Protein AF-A0A0B1RDW8-F1 (afdb_monomer)

Mean predicted aligned error: 4.94 Å

Structure (mmCIF, N/CA/C/O backbone):
data_AF-A0A0B1RDW8-F1
#
_entry.id   AF-A0A0B1RDW8-F1
#
loop_
_atom_site.group_PDB
_atom_site.id
_atom_site.type_symbol
_atom_site.label_atom_id
_atom_site.label_alt_id
_atom_site.label_comp_id
_atom_site.label_asym_id
_atom_site.label_entity_id
_atom_site.label_seq_id
_atom_site.pdbx_PDB_ins_code
_atom_site.Cartn_x
_atom_site.Cartn_y
_atom_site.Cartn_z
_atom_site.occupancy
_atom_site.B_iso_or_equiv
_atom_site.auth_seq_id
_atom_site.auth_comp_id
_atom_site.auth_asym_id
_atom_site.auth_atom_id
_atom_site.pdbx_PDB_model_num
ATOM 1 N N . MET A 1 1 ? -11.271 6.932 24.182 1.00 89.81 1 MET A N 1
ATOM 2 C CA . MET A 1 1 ? -11.261 6.066 22.984 1.00 89.81 1 MET A CA 1
ATOM 3 C C . MET A 1 1 ? -9.834 5.616 22.726 1.00 89.81 1 MET A C 1
ATOM 5 O O . MET A 1 1 ? -8.949 6.448 22.883 1.00 89.81 1 MET A O 1
ATOM 9 N N . LYS A 1 2 ? -9.584 4.346 22.401 1.00 95.75 2 LYS A N 1
ATOM 10 C CA . LYS A 1 2 ? -8.229 3.803 22.209 1.00 95.75 2 LYS A CA 1
ATOM 11 C C . LYS A 1 2 ? -8.065 3.253 20.796 1.00 95.75 2 LYS A C 1
ATOM 13 O O . LYS A 1 2 ? -8.600 2.192 20.494 1.00 95.75 2 LYS A O 1
ATOM 18 N N . VAL A 1 3 ? -7.306 3.952 19.958 1.00 97.75 3 VAL A N 1
ATOM 19 C CA . VAL A 1 3 ? -6.966 3.486 18.606 1.00 97.75 3 VAL A CA 1
ATOM 20 C C . VAL A 1 3 ? -5.532 2.964 18.621 1.00 97.75 3 VAL A C 1
ATOM 22 O O . VAL A 1 3 ? -4.594 3.683 18.977 1.00 97.75 3 VAL A O 1
ATOM 25 N N . GLY A 1 4 ? -5.371 1.691 18.273 1.00 98.44 4 GLY A N 1
ATOM 26 C CA . GLY A 1 4 ? -4.068 1.074 18.068 1.00 98.44 4 GLY A CA 1
ATOM 27 C C . GLY A 1 4 ? -3.534 1.391 16.677 1.00 98.44 4 GLY A C 1
ATOM 28 O O . GLY A 1 4 ? -4.285 1.380 15.708 1.00 98.44 4 GLY A O 1
ATOM 29 N N . LEU A 1 5 ? -2.241 1.669 16.572 1.00 98.62 5 LEU A N 1
ATOM 30 C CA . LEU A 1 5 ? -1.551 1.909 15.312 1.00 98.62 5 LEU A CA 1
ATOM 31 C C . LEU A 1 5 ? -0.437 0.872 15.163 1.00 98.62 5 LEU A C 1
ATOM 33 O O . LEU A 1 5 ? 0.466 0.822 15.999 1.00 98.62 5 LEU A O 1
ATOM 37 N N . ALA A 1 6 ? -0.486 0.056 14.114 1.00 98.31 6 ALA A N 1
ATOM 38 C CA . ALA A 1 6 ? 0.532 -0.960 13.850 1.00 98.31 6 ALA A CA 1
ATOM 39 C C . ALA A 1 6 ? 1.278 -0.639 12.553 1.00 98.31 6 ALA A C 1
ATOM 41 O O . ALA A 1 6 ? 0.681 -0.596 11.476 1.00 98.31 6 ALA A O 1
ATOM 42 N N . ILE A 1 7 ? 2.577 -0.366 12.655 1.00 97.44 7 ILE A N 1
ATOM 43 C CA . ILE A 1 7 ? 3.410 0.030 11.514 1.00 97.44 7 ILE A CA 1
ATOM 44 C C . ILE A 1 7 ? 4.873 -0.296 11.796 1.00 97.44 7 ILE A C 1
ATOM 46 O O . ILE A 1 7 ? 5.295 -0.333 12.948 1.00 97.44 7 ILE A O 1
ATOM 50 N N . ALA A 1 8 ? 5.672 -0.474 10.753 1.00 94.00 8 ALA A N 1
ATOM 51 C CA . ALA A 1 8 ? 7.102 -0.690 10.899 1.00 94.00 8 ALA A CA 1
ATOM 52 C C . ALA A 1 8 ? 7.823 0.569 11.403 1.00 94.00 8 ALA A C 1
ATOM 54 O O . ALA A 1 8 ? 7.685 1.651 10.818 1.00 94.00 8 ALA A O 1
ATOM 55 N N . LEU A 1 9 ? 8.617 0.421 12.465 1.00 91.69 9 LEU A N 1
ATOM 56 C CA . LEU A 1 9 ? 9.350 1.498 13.137 1.00 91.69 9 LEU A CA 1
ATOM 57 C C . LEU A 1 9 ? 10.855 1.206 13.214 1.00 91.69 9 LEU A C 1
ATOM 59 O O . LEU A 1 9 ? 11.308 0.078 13.043 1.00 91.69 9 LEU A O 1
ATOM 63 N N . GLY A 1 10 ? 11.646 2.239 13.517 1.00 90.06 10 GLY A N 1
ATOM 64 C CA . GLY A 1 10 ? 13.088 2.099 13.724 1.00 90.06 10 GLY A CA 1
ATOM 65 C C . GLY A 1 10 ? 13.813 1.639 12.459 1.00 90.06 10 GLY A C 1
ATOM 66 O O . GLY A 1 10 ? 13.598 2.203 11.385 1.00 90.06 10 GLY A O 1
ATOM 67 N N . SER A 1 11 ? 14.656 0.612 12.587 1.00 81.81 11 SER A N 1
ATOM 68 C CA . SER A 1 11 ? 15.398 0.011 11.468 1.00 81.81 11 SER A CA 1
ATOM 69 C C . SER A 1 11 ? 14.504 -0.580 10.379 1.00 81.81 11 SER A C 1
ATOM 71 O O . SER A 1 11 ? 14.958 -0.730 9.249 1.00 81.81 11 SER A O 1
ATOM 73 N N . ASP A 1 12 ? 13.247 -0.882 10.705 1.00 78.44 12 ASP A N 1
ATOM 74 C CA . ASP A 1 12 ? 12.288 -1.501 9.786 1.00 78.44 12 ASP A CA 1
ATOM 75 C C . ASP A 1 12 ? 11.435 -0.451 9.052 1.00 78.44 12 ASP A C 1
ATOM 77 O O . ASP A 1 12 ? 10.655 -0.783 8.156 1.00 78.44 12 ASP A O 1
ATOM 81 N N . SER A 1 13 ? 11.556 0.826 9.441 1.00 82.88 13 SER A N 1
ATOM 82 C CA . SER A 1 13 ? 10.775 1.914 8.856 1.00 82.88 13 SER A CA 1
ATOM 83 C C . SER A 1 13 ? 11.233 2.259 7.438 1.00 82.88 13 SER A C 1
ATOM 85 O O . SER A 1 13 ? 12.417 2.221 7.107 1.00 82.88 13 SER A O 1
ATOM 87 N N . ASN A 1 14 ? 10.278 2.635 6.588 1.00 83.56 14 ASN A N 1
ATOM 88 C CA . ASN A 1 14 ? 10.541 3.091 5.225 1.00 83.56 14 ASN A CA 1
ATOM 89 C C . ASN A 1 14 ? 9.815 4.418 4.930 1.00 83.56 14 ASN A C 1
ATOM 91 O O . ASN A 1 14 ? 9.313 5.103 5.827 1.00 83.56 14 ASN A O 1
ATOM 95 N N . HIS A 1 15 ? 9.784 4.826 3.658 1.00 86.25 15 HIS A N 1
ATOM 96 C CA . HIS A 1 15 ? 9.026 6.006 3.235 1.00 86.25 15 HIS A CA 1
ATOM 97 C C . HIS A 1 15 ? 7.544 5.915 3.625 1.00 86.25 15 HIS A C 1
ATOM 99 O O . HIS A 1 15 ? 7.015 6.874 4.178 1.00 86.25 15 HIS A O 1
ATOM 105 N N . HIS A 1 16 ? 6.913 4.753 3.460 1.00 89.00 16 HIS A N 1
ATOM 106 C CA . HIS A 1 16 ? 5.501 4.566 3.789 1.00 89.00 16 HIS A CA 1
ATOM 107 C C . HIS A 1 16 ? 5.221 4.657 5.295 1.00 89.00 16 HIS A C 1
ATOM 109 O O . HIS A 1 16 ? 4.223 5.266 5.676 1.00 89.00 16 HIS A O 1
ATOM 115 N N . SER A 1 17 ? 6.135 4.197 6.164 1.00 92.00 17 SER A N 1
ATOM 116 C CA . SER A 1 17 ? 6.045 4.472 7.609 1.00 92.00 17 SER A CA 1
ATOM 117 C C . SER A 1 17 ? 6.012 5.978 7.894 1.00 92.00 17 SER A C 1
ATOM 119 O O . SER A 1 17 ? 5.220 6.442 8.712 1.00 92.00 17 SER A O 1
ATOM 121 N N . ARG A 1 18 ? 6.839 6.776 7.201 1.00 91.88 18 ARG A N 1
ATOM 122 C CA . ARG A 1 18 ? 6.849 8.244 7.356 1.00 91.88 18 ARG A CA 1
ATOM 123 C C . ARG A 1 18 ? 5.543 8.870 6.864 1.00 91.88 18 ARG A C 1
ATOM 125 O O . ARG A 1 18 ? 5.020 9.761 7.534 1.00 91.88 18 ARG A O 1
ATOM 132 N N . THR A 1 19 ? 4.998 8.398 5.744 1.00 92.19 19 THR A N 1
ATOM 133 C CA . THR A 1 19 ? 3.699 8.854 5.228 1.00 92.19 19 THR A CA 1
ATOM 134 C C . THR A 1 19 ? 2.561 8.535 6.196 1.00 92.19 19 THR A C 1
ATOM 136 O O . THR A 1 19 ? 1.747 9.413 6.481 1.00 92.19 19 THR A O 1
ATOM 139 N N . PHE A 1 20 ? 2.560 7.340 6.792 1.00 95.00 20 PHE A N 1
ATOM 140 C CA . PHE A 1 20 ? 1.597 6.946 7.820 1.00 95.00 20 PHE A CA 1
ATOM 141 C C . PHE A 1 20 ? 1.633 7.886 9.033 1.00 95.00 20 PHE A C 1
ATOM 143 O O . PHE A 1 20 ? 0.612 8.462 9.406 1.00 95.00 20 PHE A O 1
ATOM 150 N N . ILE A 1 21 ? 2.818 8.125 9.610 1.00 95.19 21 ILE A N 1
ATOM 151 C CA . ILE A 1 21 ? 2.981 9.043 10.753 1.00 95.19 21 ILE A CA 1
ATOM 152 C C . ILE A 1 21 ? 2.528 10.462 10.403 1.00 95.19 21 ILE A C 1
ATOM 154 O O . ILE A 1 21 ? 1.893 11.136 11.214 1.00 95.19 21 ILE A O 1
ATOM 158 N N . ARG A 1 22 ? 2.823 10.932 9.188 1.00 94.38 22 ARG A N 1
ATOM 159 C CA . ARG A 1 22 ? 2.366 12.247 8.728 1.00 94.38 22 ARG A CA 1
ATOM 160 C C . ARG A 1 22 ? 0.850 12.329 8.611 1.00 94.38 22 ARG A C 1
ATOM 162 O O . ARG A 1 22 ? 0.296 13.344 9.019 1.00 94.38 22 ARG A O 1
ATOM 169 N N . ALA A 1 23 ? 0.188 11.293 8.102 1.00 94.12 23 ALA A N 1
ATOM 170 C CA . ALA A 1 23 ? -1.271 11.233 8.049 1.00 94.12 23 ALA A CA 1
ATOM 171 C C . ALA A 1 23 ? -1.890 11.212 9.458 1.00 94.12 23 ALA A C 1
ATOM 173 O O . ALA A 1 23 ? -2.856 11.929 9.712 1.00 94.12 23 ALA A O 1
ATOM 174 N N . VAL A 1 24 ? -1.289 10.479 10.404 1.00 95.62 24 VAL A N 1
ATOM 175 C CA . VAL A 1 24 ? -1.699 10.486 11.820 1.00 95.62 24 VAL A CA 1
ATOM 176 C C . VAL A 1 24 ? -1.574 11.888 12.419 1.00 95.62 24 VAL A C 1
ATOM 178 O O . VAL A 1 24 ? -2.547 12.414 12.954 1.00 95.62 24 VAL A O 1
ATOM 181 N N . ASN A 1 25 ? -0.410 12.528 12.281 1.00 94.94 25 ASN A N 1
ATOM 182 C CA . ASN A 1 25 ? -0.183 13.881 12.797 1.00 94.94 25 ASN A CA 1
ATOM 183 C C . ASN A 1 25 ? -1.115 14.911 12.150 1.00 94.94 25 ASN A C 1
ATOM 185 O O . ASN A 1 25 ? -1.632 15.787 12.839 1.00 94.94 25 ASN A O 1
ATOM 189 N N . TYR A 1 26 ? -1.366 14.790 10.844 1.00 93.50 26 TYR A N 1
ATOM 190 C CA . TYR A 1 26 ? -2.331 15.632 10.144 1.00 93.50 26 TYR A CA 1
ATOM 191 C C . TYR A 1 26 ? -3.734 15.477 10.739 1.00 93.50 26 TYR A C 1
ATOM 193 O O . TYR A 1 26 ? -4.395 16.476 11.008 1.00 93.50 26 TYR A O 1
ATOM 201 N N . SER A 1 27 ? -4.175 14.244 10.999 1.00 93.12 27 SER A N 1
ATOM 202 C CA . SER A 1 27 ? -5.485 13.992 11.598 1.00 93.12 27 SER A CA 1
ATOM 203 C C . SER A 1 27 ? -5.615 14.570 13.009 1.00 93.12 27 SER A C 1
ATOM 205 O O . SER A 1 27 ? -6.628 15.200 13.314 1.00 93.12 27 SER A O 1
ATOM 207 N N . LEU A 1 28 ? -4.576 14.414 13.839 1.00 93.31 28 LEU A N 1
ATOM 208 C CA . LEU A 1 28 ? -4.510 14.991 15.187 1.00 93.31 28 LEU A CA 1
ATOM 209 C C . LEU A 1 28 ? -4.595 16.526 15.174 1.00 93.31 28 LEU A C 1
ATOM 211 O O . LEU A 1 28 ? -5.258 17.108 16.030 1.00 93.31 28 LEU A O 1
ATOM 215 N N . ASP A 1 29 ? -3.933 17.175 14.211 1.00 93.31 29 ASP A N 1
ATOM 216 C CA . ASP A 1 29 ? -3.925 18.637 14.063 1.00 93.31 29 ASP A CA 1
ATOM 217 C C . ASP A 1 29 ? -5.252 19.177 13.508 1.00 93.31 29 ASP A C 1
ATOM 219 O O . ASP A 1 29 ? -5.757 20.206 13.962 1.00 93.31 29 ASP A O 1
ATOM 223 N N . LYS A 1 30 ? -5.832 18.497 12.510 1.00 91.69 30 LYS A N 1
ATOM 224 C CA . LYS A 1 30 ? -6.961 19.030 11.734 1.00 91.69 30 LYS A CA 1
ATOM 225 C C . LYS A 1 30 ? -8.337 18.671 12.263 1.00 91.69 30 LYS A C 1
ATOM 227 O O . LYS A 1 30 ? -9.260 19.461 12.062 1.00 91.69 30 LYS A O 1
ATOM 232 N N . PHE A 1 31 ? -8.511 17.522 12.914 1.00 90.69 31 PHE A N 1
ATOM 233 C CA . PHE A 1 31 ? -9.847 17.025 13.245 1.00 90.69 31 PHE A CA 1
ATOM 234 C C . PHE A 1 31 ? -10.058 16.925 14.756 1.00 90.69 31 PHE A C 1
ATOM 236 O O . PHE A 1 31 ? -9.398 16.175 15.472 1.00 90.69 31 PHE A O 1
ATOM 243 N N . SER A 1 32 ? -11.046 17.670 15.256 1.00 90.06 32 SER A N 1
ATOM 244 C CA . SER A 1 32 ? -11.352 17.759 16.689 1.00 90.06 32 SER A CA 1
ATOM 245 C C . SER A 1 32 ? -11.820 16.439 17.309 1.00 90.06 32 SER A C 1
ATOM 247 O O . SER A 1 32 ? -11.694 16.279 18.524 1.00 90.06 32 SER A O 1
ATOM 249 N N . CYS A 1 33 ? -12.305 15.483 16.507 1.00 87.75 33 CYS A N 1
ATOM 250 C CA . CYS A 1 33 ? -12.689 14.147 16.970 1.00 87.75 33 CYS A CA 1
ATOM 251 C C . CYS A 1 33 ? -11.521 13.384 17.620 1.00 87.75 33 CYS A C 1
ATOM 253 O O . CYS A 1 33 ? -11.756 12.556 18.499 1.00 87.75 33 CYS A O 1
ATOM 255 N N . PHE A 1 34 ? -10.267 13.718 17.291 1.00 90.31 34 PHE A N 1
ATOM 256 C CA . PHE A 1 34 ? -9.090 13.101 17.904 1.00 90.31 34 PHE A CA 1
ATOM 257 C C . PHE A 1 34 ? -8.717 13.658 19.284 1.00 90.31 34 PHE A C 1
ATOM 259 O O . PHE A 1 34 ? -7.897 13.050 19.967 1.00 90.31 34 PHE A O 1
ATOM 266 N N . ARG A 1 35 ? -9.327 14.758 19.757 1.00 86.44 35 ARG A N 1
ATOM 267 C CA . ARG A 1 35 ? -8.972 15.377 21.056 1.00 86.44 35 ARG A CA 1
ATOM 268 C C . ARG A 1 35 ? -9.095 14.425 22.252 1.00 86.44 35 ARG A C 1
ATOM 270 O O . ARG A 1 35 ? -8.361 14.578 23.219 1.00 86.44 35 ARG A O 1
ATOM 277 N N . ASN A 1 36 ? -10.001 13.448 22.172 1.00 86.06 36 ASN A N 1
ATOM 278 C CA . ASN A 1 36 ? -10.267 12.461 23.229 1.00 86.06 36 ASN A CA 1
ATOM 279 C C . ASN A 1 36 ? -9.863 11.027 22.823 1.00 86.06 36 ASN A C 1
ATOM 281 O O . ASN A 1 36 ? -10.316 10.041 23.423 1.00 86.06 36 ASN A O 1
ATOM 285 N N . VAL A 1 37 ? -9.042 10.899 21.778 1.00 91.31 37 VAL A N 1
ATOM 286 C CA . VAL A 1 37 ? -8.504 9.621 21.310 1.00 91.31 37 VAL A CA 1
ATOM 287 C C . VAL A 1 37 ? -7.109 9.432 21.896 1.00 91.31 37 VAL A C 1
ATOM 289 O O . VAL A 1 37 ? -6.204 10.228 21.675 1.00 91.31 37 VAL A O 1
ATOM 292 N N . SER A 1 38 ? -6.922 8.347 22.638 1.00 95.44 38 SER A N 1
ATOM 293 C CA . SER A 1 38 ? -5.601 7.840 22.982 1.00 95.44 38 SER A CA 1
ATOM 294 C C . SER A 1 38 ? -5.093 7.001 21.818 1.00 95.44 38 SER A C 1
ATOM 296 O O . SER A 1 38 ? -5.793 6.098 21.357 1.00 95.44 38 SER A O 1
ATOM 298 N N . LEU A 1 39 ? -3.879 7.294 21.362 1.00 97.12 39 LEU A N 1
ATOM 299 C CA . LEU A 1 39 ? -3.187 6.524 20.335 1.00 97.12 39 LEU A CA 1
ATOM 300 C C . LEU A 1 39 ? -2.046 5.739 20.971 1.00 97.12 39 LEU A C 1
ATOM 302 O O . LEU A 1 39 ? -1.304 6.282 21.791 1.00 97.12 39 LEU A O 1
ATOM 306 N N . LYS A 1 40 ? -1.879 4.484 20.560 1.00 97.88 40 LYS A N 1
ATOM 307 C CA . LYS A 1 40 ? -0.665 3.712 20.835 1.00 97.88 40 LYS A CA 1
ATOM 308 C C . LYS A 1 40 ? -0.115 3.179 1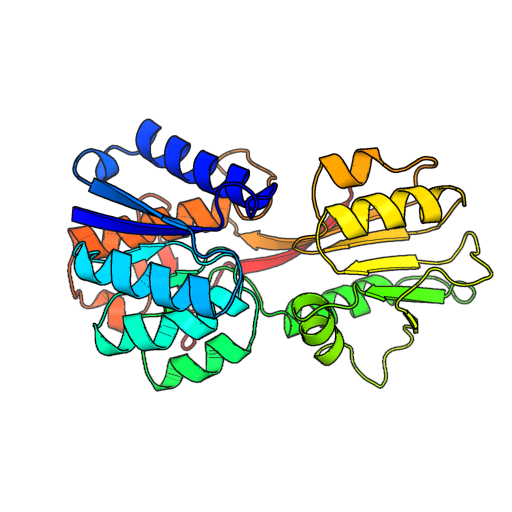9.530 1.00 97.88 40 LYS A C 1
ATOM 310 O O . LYS A 1 40 ? -0.830 2.501 18.804 1.00 97.88 40 LYS A O 1
ATOM 315 N N . ILE A 1 41 ? 1.151 3.473 19.266 1.00 97.94 41 ILE A N 1
ATOM 316 C CA . ILE A 1 41 ? 1.866 2.953 18.108 1.00 97.94 41 ILE A CA 1
ATOM 317 C C . ILE A 1 41 ? 2.766 1.790 18.518 1.00 97.94 41 ILE A C 1
ATOM 319 O O . ILE A 1 41 ? 3.471 1.886 19.522 1.00 97.94 41 ILE A O 1
ATOM 323 N N . VAL A 1 42 ? 2.725 0.698 17.758 1.00 98.00 42 VAL A N 1
ATOM 324 C CA . VAL A 1 42 ? 3.523 -0.509 17.999 1.00 98.00 42 VAL A CA 1
ATOM 325 C C . VAL A 1 42 ? 4.233 -0.926 16.713 1.00 98.00 42 VAL A C 1
ATOM 327 O O . VAL A 1 42 ? 3.679 -0.796 15.619 1.00 98.00 42 VAL A O 1
ATOM 330 N N . ASN A 1 43 ? 5.474 -1.402 16.855 1.00 97.81 43 ASN A N 1
ATOM 331 C CA . ASN A 1 43 ? 6.287 -1.864 15.734 1.00 97.81 43 ASN A CA 1
ATOM 332 C C . ASN A 1 43 ? 5.867 -3.273 15.293 1.00 97.81 43 ASN A C 1
ATOM 334 O O . ASN A 1 43 ? 6.060 -4.226 16.045 1.00 97.81 43 ASN A O 1
ATOM 338 N N . ASP A 1 44 ? 5.378 -3.411 14.061 1.00 97.19 44 ASP A N 1
ATOM 339 C CA . ASP A 1 44 ? 5.035 -4.711 13.466 1.00 97.19 44 ASP A CA 1
ATOM 340 C C . ASP A 1 44 ? 6.199 -5.394 12.721 1.00 97.19 44 ASP A C 1
ATOM 342 O O . ASP A 1 44 ? 6.057 -6.516 12.235 1.00 97.19 44 ASP A O 1
ATOM 346 N N . LYS A 1 45 ? 7.356 -4.722 12.622 1.00 94.81 45 LYS A N 1
ATOM 347 C CA . LYS A 1 45 ? 8.603 -5.208 12.004 1.00 94.81 45 LYS A CA 1
ATOM 348 C C . LYS A 1 45 ? 8.467 -5.694 10.551 1.00 94.81 45 LYS A C 1
ATOM 350 O O . LYS A 1 45 ? 9.345 -6.399 10.054 1.00 94.81 45 LYS A O 1
ATOM 355 N N . LYS A 1 46 ? 7.364 -5.362 9.866 1.00 91.94 46 LYS A N 1
ATOM 356 C CA . LYS A 1 46 ? 6.999 -5.853 8.521 1.00 91.94 46 LYS A CA 1
ATOM 357 C C . LYS A 1 46 ? 6.987 -7.380 8.343 1.00 91.94 46 LYS A C 1
ATOM 359 O O . LYS A 1 46 ? 6.987 -7.828 7.197 1.00 91.94 46 LYS A O 1
ATOM 364 N N . ASN A 1 47 ? 6.962 -8.179 9.407 1.00 92.31 47 ASN A N 1
ATOM 365 C CA . ASN A 1 47 ? 7.058 -9.639 9.319 1.00 92.31 47 ASN A CA 1
ATOM 366 C C . ASN A 1 47 ? 5.985 -10.340 10.163 1.00 92.31 47 ASN A C 1
ATOM 368 O O . ASN A 1 47 ? 5.259 -9.699 10.921 1.00 92.31 47 ASN A O 1
ATOM 372 N N . SER A 1 48 ? 5.873 -11.661 10.005 1.00 95.12 48 SER A N 1
ATOM 373 C CA . SER A 1 48 ? 4.815 -12.461 10.634 1.00 95.12 48 SER A CA 1
ATOM 374 C C . SER A 1 48 ? 4.848 -12.392 12.166 1.00 95.12 48 SER A C 1
ATOM 376 O O . SER A 1 48 ? 3.848 -12.048 12.798 1.00 95.12 48 SER A O 1
ATOM 378 N N . GLU A 1 49 ? 6.015 -12.639 12.769 1.00 97.19 49 GLU A N 1
ATOM 379 C CA . GLU A 1 49 ? 6.194 -12.616 14.226 1.00 97.19 49 GLU A CA 1
ATOM 380 C C . GLU A 1 49 ? 5.912 -11.223 14.807 1.00 97.19 49 GLU A C 1
ATOM 382 O O . GLU A 1 49 ? 5.199 -11.082 15.802 1.00 97.19 49 GLU A O 1
ATOM 387 N N . GLY A 1 50 ? 6.437 -10.181 14.160 1.00 97.75 50 GLY A N 1
ATOM 388 C CA . GLY A 1 50 ? 6.226 -8.793 14.546 1.00 97.75 50 GLY A CA 1
ATOM 389 C C . GLY A 1 50 ? 4.756 -8.383 14.476 1.00 97.75 50 GLY A C 1
ATOM 390 O O . GLY A 1 50 ? 4.281 -7.724 15.399 1.00 97.75 50 GLY A O 1
ATOM 391 N N . GLY A 1 51 ? 4.015 -8.839 13.461 1.00 98.31 51 GLY A N 1
ATOM 392 C CA . GLY A 1 51 ? 2.567 -8.644 13.363 1.00 98.31 51 GLY A CA 1
ATOM 393 C C . GLY A 1 51 ? 1.813 -9.221 14.564 1.00 98.31 51 GLY A C 1
ATOM 394 O O . GLY A 1 51 ? 1.057 -8.509 15.223 1.00 98.31 51 GLY A O 1
ATOM 395 N N . VAL A 1 52 ? 2.087 -10.480 14.922 1.00 98.69 52 VAL A N 1
ATOM 396 C CA . VAL A 1 52 ? 1.452 -11.150 16.075 1.00 98.69 52 VAL A CA 1
ATOM 397 C C . VAL A 1 52 ? 1.789 -10.451 17.394 1.00 98.69 52 VAL A C 1
ATOM 399 O O . VAL A 1 52 ? 0.908 -10.252 18.235 1.00 98.69 52 VAL A O 1
ATOM 402 N N . ILE A 1 53 ? 3.059 -10.087 17.601 1.00 98.75 53 ILE A N 1
ATOM 403 C CA . ILE A 1 53 ? 3.502 -9.389 18.816 1.00 98.75 53 ILE A CA 1
ATOM 404 C C . ILE A 1 53 ? 2.809 -8.028 18.924 1.00 98.75 53 ILE A C 1
ATOM 406 O O . ILE A 1 53 ? 2.267 -7.707 19.984 1.00 98.75 53 ILE A O 1
ATOM 410 N N . ALA A 1 54 ? 2.771 -7.262 17.831 1.00 98.69 54 ALA A N 1
ATOM 411 C CA . ALA A 1 54 ? 2.118 -5.962 17.803 1.00 98.69 54 ALA A CA 1
ATOM 412 C C . ALA A 1 54 ? 0.619 -6.068 18.114 1.00 98.69 54 ALA A C 1
ATOM 414 O O . ALA A 1 54 ? 0.098 -5.289 18.914 1.00 98.69 54 ALA A O 1
ATOM 415 N N . ALA A 1 55 ? -0.060 -7.072 17.554 1.00 98.75 55 ALA A N 1
ATOM 416 C CA . ALA A 1 55 ? -1.469 -7.325 17.820 1.00 98.75 55 ALA A CA 1
ATOM 417 C C . ALA A 1 55 ? -1.746 -7.632 19.293 1.00 98.75 55 ALA A C 1
ATOM 419 O O . ALA A 1 55 ? -2.608 -6.997 19.905 1.00 98.75 55 ALA A O 1
ATOM 420 N N . LYS A 1 56 ? -0.963 -8.533 19.897 1.00 98.69 56 LYS A N 1
ATOM 421 C CA . LYS A 1 56 ? -1.082 -8.874 21.324 1.00 98.69 56 LYS A CA 1
ATOM 422 C C . LYS A 1 56 ? -0.815 -7.676 22.228 1.00 98.69 56 LYS A C 1
ATOM 424 O O . LYS A 1 56 ? -1.521 -7.483 23.215 1.00 98.69 56 LYS A O 1
ATOM 429 N N . GLU A 1 57 ? 0.174 -6.854 21.891 1.00 98.75 57 GLU A N 1
ATOM 430 C CA . GLU A 1 57 ? 0.493 -5.653 22.659 1.00 98.75 57 GLU A CA 1
ATOM 431 C C . GLU A 1 57 ? -0.634 -4.605 22.595 1.00 98.75 57 GLU A C 1
ATOM 433 O O . GLU A 1 57 ? -0.964 -3.975 23.608 1.00 98.75 57 GLU A O 1
ATOM 438 N N . LEU A 1 58 ? -1.236 -4.410 21.419 1.00 98.75 58 LEU A N 1
ATOM 439 C CA . LEU A 1 58 ? -2.373 -3.504 21.237 1.00 98.75 58 LEU A CA 1
ATOM 440 C C . LEU A 1 58 ? -3.628 -4.018 21.953 1.00 98.75 58 LEU A C 1
ATOM 442 O O . LEU A 1 58 ? -4.320 -3.226 22.597 1.00 98.75 58 LEU A O 1
ATOM 446 N N . LEU A 1 59 ? -3.870 -5.330 21.917 1.00 98.25 59 LEU A N 1
ATOM 447 C CA . LEU A 1 59 ? -4.940 -5.980 22.671 1.00 98.25 59 LEU A CA 1
ATOM 448 C C . LEU A 1 59 ? -4.749 -5.797 24.182 1.00 98.25 59 LEU A C 1
ATOM 450 O O . LEU A 1 59 ? -5.656 -5.328 24.864 1.00 98.25 59 LEU A O 1
ATOM 454 N N . GLN A 1 60 ? -3.552 -6.078 24.708 1.00 98.38 60 GLN A N 1
ATOM 455 C CA . GLN A 1 60 ? -3.237 -5.899 26.131 1.00 98.38 60 GLN A CA 1
ATOM 456 C C . GLN A 1 60 ? -3.403 -4.441 26.580 1.00 98.38 60 GLN A C 1
ATOM 458 O O . GLN A 1 60 ? -3.818 -4.164 27.705 1.00 98.38 60 GLN A O 1
ATOM 463 N N . TRP A 1 61 ? -3.087 -3.491 25.702 1.00 98.62 61 TRP A N 1
ATOM 464 C CA . TRP A 1 61 ? -3.303 -2.072 25.967 1.00 98.62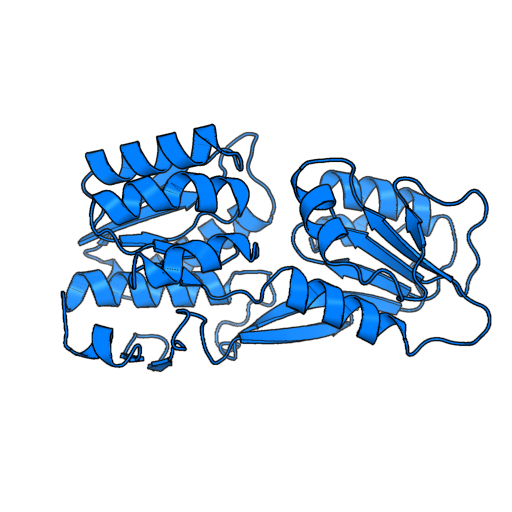 61 TRP A CA 1
ATOM 465 C C . TRP A 1 61 ? -4.792 -1.669 25.947 1.00 98.62 61 TRP A C 1
ATOM 467 O O . TRP A 1 61 ? -5.155 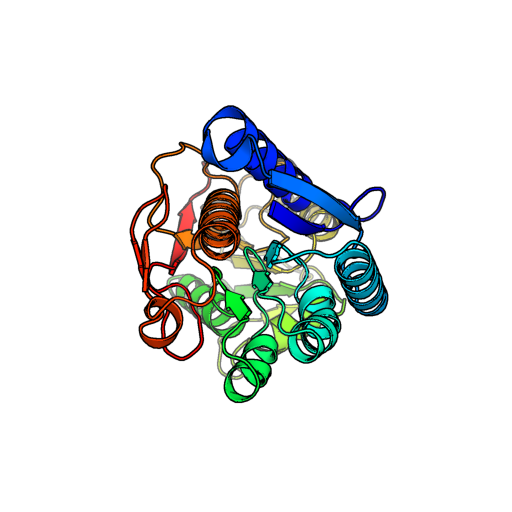-0.619 26.492 1.00 98.62 61 TRP A O 1
ATOM 477 N N . GLY A 1 62 ? -5.659 -2.505 25.374 1.00 97.81 62 GLY A N 1
ATOM 478 C CA . GLY A 1 62 ? -7.098 -2.286 25.256 1.00 97.81 62 GLY A CA 1
ATOM 479 C C . GLY A 1 62 ? -7.472 -1.422 24.055 1.00 97.81 62 GLY A C 1
ATOM 480 O O . GLY A 1 62 ? -8.298 -0.520 24.198 1.00 97.81 62 GLY A O 1
ATOM 481 N N . ALA A 1 63 ? -6.822 -1.628 22.906 1.00 97.81 63 ALA A N 1
ATOM 482 C CA . ALA A 1 63 ? -7.256 -1.019 21.651 1.00 97.81 63 ALA A CA 1
ATOM 483 C C . ALA A 1 63 ? -8.710 -1.420 21.336 1.00 97.81 63 ALA A C 1
ATOM 485 O O . ALA A 1 63 ? -9.085 -2.574 21.502 1.00 97.81 63 ALA A O 1
ATOM 486 N N . GLN A 1 64 ? -9.515 -0.458 20.889 1.00 96.31 64 GLN A N 1
ATOM 487 C CA . GLN A 1 64 ? -10.904 -0.674 20.456 1.00 96.31 64 GLN A CA 1
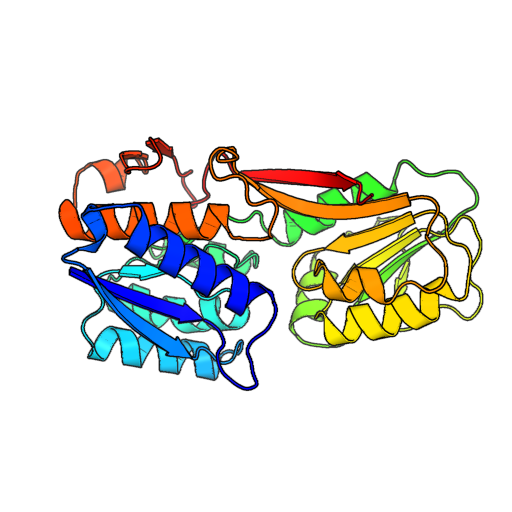ATOM 488 C C . GLN A 1 64 ? -11.009 -0.868 18.941 1.00 96.31 64 GLN A C 1
ATOM 490 O O . GLN A 1 64 ? -11.998 -1.381 18.446 1.00 96.31 64 GLN A O 1
ATOM 495 N N . VAL A 1 65 ? -10.003 -0.400 18.211 1.00 97.44 65 VAL A N 1
ATOM 496 C CA . VAL A 1 65 ? -9.851 -0.523 16.763 1.00 97.44 65 VAL A CA 1
ATOM 497 C C . VAL A 1 65 ? -8.371 -0.365 16.455 1.00 97.44 65 VAL A C 1
ATOM 499 O O . VAL A 1 65 ? -7.661 0.373 17.154 1.00 97.44 65 VAL A O 1
ATOM 502 N N . VAL A 1 66 ? -7.898 -1.052 15.423 1.00 98.50 66 VAL A N 1
ATOM 503 C CA . VAL A 1 66 ? -6.521 -0.953 14.952 1.00 98.50 66 VAL A CA 1
ATOM 504 C C . VAL A 1 66 ? -6.488 -0.400 13.538 1.00 98.50 66 VAL A C 1
ATOM 506 O O . VAL A 1 66 ? -7.224 -0.841 12.663 1.00 98.50 66 VAL A O 1
ATOM 509 N N . VAL A 1 67 ? -5.599 0.564 13.313 1.00 98.69 67 VAL A N 1
ATOM 510 C CA . VAL A 1 67 ? -5.260 1.076 11.987 1.00 98.69 67 VAL A CA 1
ATOM 511 C C . VAL A 1 67 ? -3.834 0.672 11.662 1.00 98.69 67 VAL A C 1
ATOM 513 O O . VAL A 1 67 ? -2.907 0.954 12.424 1.00 98.69 67 VAL A O 1
ATOM 516 N N . GLY A 1 68 ? -3.642 0.062 10.502 1.00 96.69 68 GLY A N 1
ATOM 517 C CA . GLY A 1 68 ? -2.321 -0.242 9.990 1.00 96.69 68 GLY A CA 1
ATOM 518 C C . GLY A 1 68 ? -2.195 -1.677 9.531 1.00 96.69 68 GLY A C 1
ATOM 519 O O . GLY A 1 68 ? -3.016 -2.149 8.759 1.00 96.69 68 GLY A O 1
ATOM 520 N N . HIS A 1 69 ? -1.071 -2.267 9.924 1.00 97.38 69 HIS A N 1
ATOM 521 C CA . HIS A 1 69 ? -0.287 -3.216 9.148 1.00 97.38 69 HIS A CA 1
ATOM 522 C C . HIS A 1 69 ? -0.209 -2.826 7.671 1.00 97.38 69 HIS A C 1
ATOM 524 O O . HIS A 1 69 ? -1.021 -3.211 6.830 1.00 97.38 69 HIS A O 1
ATOM 530 N N . PHE A 1 70 ? 0.810 -2.029 7.345 1.00 95.00 70 PHE A N 1
ATOM 531 C CA . PHE A 1 70 ? 1.137 -1.750 5.945 1.00 95.00 70 PHE A CA 1
ATOM 532 C C . PHE A 1 70 ? 1.721 -2.984 5.255 1.00 95.00 70 PHE A C 1
ATOM 534 O O . PHE A 1 70 ? 1.441 -3.224 4.088 1.00 95.00 70 PHE A O 1
ATOM 541 N N . SER A 1 71 ? 2.504 -3.793 5.977 1.00 93.44 71 SER A N 1
ATOM 542 C CA . SER A 1 71 ? 2.979 -5.076 5.457 1.00 93.44 71 SER A CA 1
ATOM 543 C C . SER A 1 71 ? 1.846 -6.097 5.465 1.00 93.44 71 SER A C 1
ATOM 545 O O . SER A 1 71 ? 1.353 -6.460 6.534 1.00 93.44 71 SER A O 1
ATOM 547 N N . SER A 1 72 ? 1.509 -6.632 4.289 1.00 94.25 72 SER A N 1
ATOM 548 C CA . SER A 1 72 ? 0.525 -7.715 4.166 1.00 94.25 72 SER A CA 1
ATOM 549 C C . SER A 1 72 ? 0.904 -8.950 4.994 1.00 94.25 72 SER A C 1
ATOM 551 O O . SER A 1 72 ? 0.030 -9.586 5.571 1.00 94.25 72 SER A O 1
ATOM 553 N N . ILE A 1 73 ? 2.200 -9.273 5.106 1.00 93.62 73 ILE A N 1
ATOM 554 C CA . ILE A 1 73 ? 2.688 -10.429 5.885 1.00 93.62 73 ILE A CA 1
ATOM 555 C C . ILE A 1 73 ? 2.403 -10.229 7.381 1.00 93.62 73 ILE A C 1
ATOM 557 O O . ILE A 1 73 ? 1.931 -11.144 8.063 1.00 93.62 73 ILE A O 1
ATOM 561 N N . ALA A 1 74 ? 2.656 -9.016 7.886 1.00 96.31 74 ALA A N 1
ATOM 562 C CA . ALA A 1 74 ? 2.341 -8.665 9.267 1.00 96.31 74 ALA A CA 1
ATOM 563 C C . ALA A 1 74 ? 0.822 -8.664 9.504 1.00 96.31 74 ALA A C 1
ATOM 565 O O . ALA A 1 74 ? 0.368 -9.239 10.490 1.00 96.31 74 ALA A O 1
ATOM 566 N N . ALA A 1 75 ? 0.045 -8.097 8.571 1.00 97.50 75 ALA A N 1
ATOM 567 C CA . ALA A 1 75 ? -1.415 -8.051 8.641 1.00 97.50 75 ALA A CA 1
ATOM 568 C C . ALA A 1 75 ? -2.030 -9.451 8.739 1.00 97.50 75 ALA A C 1
ATOM 570 O O . ALA A 1 75 ? -2.738 -9.736 9.697 1.00 97.50 75 ALA A O 1
ATOM 571 N N . ILE A 1 76 ? -1.708 -10.342 7.794 1.00 97.00 76 ILE A N 1
ATOM 572 C CA . ILE A 1 76 ? -2.230 -11.719 7.744 1.00 97.00 76 ILE A CA 1
ATOM 573 C C . ILE A 1 76 ? -1.973 -12.458 9.058 1.00 97.00 76 ILE A C 1
ATOM 575 O O . ILE A 1 76 ? -2.847 -13.152 9.566 1.00 97.00 76 ILE A O 1
ATOM 579 N N . SER A 1 77 ? -0.787 -12.272 9.638 1.00 97.69 77 SER A N 1
ATOM 580 C CA . SER A 1 77 ? -0.408 -12.943 10.885 1.00 97.69 77 SER A CA 1
ATOM 581 C C . SER A 1 77 ? -1.102 -12.344 12.114 1.00 97.69 77 SER A C 1
ATOM 583 O O . SER A 1 77 ? -1.331 -13.042 13.099 1.00 97.69 77 SER A O 1
ATOM 585 N N . ALA A 1 78 ? -1.447 -11.056 12.067 1.00 98.44 78 ALA A N 1
ATOM 586 C CA . ALA A 1 78 ? -2.131 -10.343 13.139 1.00 98.44 78 ALA A CA 1
ATOM 587 C C . ALA A 1 78 ? -3.656 -10.549 13.134 1.00 98.44 78 ALA A C 1
ATOM 589 O O . ALA A 1 78 ? -4.264 -10.550 14.204 1.00 98.44 78 ALA A O 1
ATOM 590 N N . ILE A 1 79 ? -4.269 -10.743 11.957 1.00 98.25 79 ILE A N 1
ATOM 591 C CA . ILE A 1 79 ? -5.726 -10.872 11.786 1.00 98.25 79 ILE A CA 1
ATOM 592 C C . ILE A 1 79 ? -6.355 -11.884 12.760 1.00 98.25 79 ILE A C 1
ATOM 594 O O . ILE A 1 79 ? -7.306 -11.490 13.433 1.00 98.25 79 ILE A O 1
ATOM 598 N N . PRO A 1 80 ? -5.842 -13.122 12.931 1.00 97.81 80 PRO A N 1
ATOM 599 C CA . PRO A 1 80 ? -6.433 -14.076 13.872 1.00 97.81 80 PRO A CA 1
ATOM 600 C C . PRO A 1 80 ? -6.543 -13.535 15.304 1.00 97.81 80 PRO A C 1
ATOM 602 O O . PRO A 1 80 ? -7.563 -13.720 15.955 1.00 97.81 80 PRO A O 1
ATOM 605 N N . VAL A 1 81 ? -5.534 -12.788 15.772 1.00 98.38 81 VAL A N 1
ATOM 606 C CA . VAL A 1 81 ? -5.527 -12.194 17.122 1.00 98.38 81 VAL A CA 1
ATOM 607 C C . VAL A 1 81 ? -6.635 -11.150 17.275 1.00 98.38 81 VAL A C 1
ATOM 609 O O . VAL A 1 81 ? -7.240 -11.047 18.339 1.00 98.38 81 VAL A O 1
ATOM 612 N N . TYR A 1 82 ? -6.895 -10.366 16.228 1.00 97.88 82 TYR A N 1
ATOM 613 C CA . TYR A 1 82 ? -7.951 -9.356 16.245 1.00 97.88 82 TYR A CA 1
ATOM 614 C C . TYR A 1 82 ? -9.345 -9.960 16.086 1.00 97.88 82 TYR A C 1
ATOM 616 O O . TYR A 1 82 ? -10.264 -9.496 16.752 1.00 97.88 82 TYR A O 1
ATOM 624 N N . ILE A 1 83 ? -9.493 -11.010 15.272 1.00 95.88 83 ILE A N 1
ATOM 625 C CA . ILE A 1 83 ? -10.751 -11.756 15.132 1.00 95.88 83 ILE A CA 1
ATOM 626 C C . ILE A 1 83 ? -11.152 -12.379 16.470 1.00 95.88 83 ILE A C 1
ATOM 628 O O . ILE A 1 83 ? -12.277 -12.175 16.913 1.00 95.88 83 ILE A O 1
ATOM 632 N N . ASP A 1 84 ? -10.228 -13.070 17.144 1.00 96.12 84 ASP A N 1
ATOM 633 C CA . ASP A 1 84 ? -10.495 -13.720 18.435 1.00 96.12 84 ASP A CA 1
ATOM 634 C C . ASP A 1 84 ? -10.916 -12.722 19.528 1.00 96.12 84 ASP A C 1
ATOM 636 O O . ASP A 1 84 ? -11.625 -13.079 20.470 1.00 96.12 84 ASP A O 1
ATOM 640 N N . ALA A 1 85 ? -10.469 -11.469 19.413 1.00 95.44 85 ALA A N 1
ATOM 641 C CA . ALA A 1 85 ? -10.771 -10.389 20.347 1.00 95.44 85 ALA A CA 1
ATOM 642 C C . ALA A 1 85 ? -11.910 -9.460 19.891 1.00 95.44 85 ALA A C 1
ATOM 644 O O . ALA A 1 85 ? -12.201 -8.495 20.596 1.00 95.44 85 ALA A O 1
ATOM 645 N N . ASP A 1 86 ? -12.511 -9.725 18.728 1.00 93.25 86 ASP A N 1
ATOM 646 C CA . ASP A 1 86 ? -13.524 -8.886 18.080 1.00 93.25 86 ASP A CA 1
ATOM 647 C C . ASP A 1 86 ? -13.112 -7.405 17.937 1.00 93.25 86 ASP A C 1
ATOM 649 O O . ASP A 1 86 ? -13.869 -6.474 18.209 1.00 93.25 86 ASP A O 1
ATOM 653 N N . ILE A 1 87 ? -11.859 -7.172 17.536 1.00 94.94 87 ILE A N 1
ATOM 654 C CA . ILE A 1 87 ? -11.314 -5.827 17.315 1.00 94.94 87 ILE A CA 1
ATOM 655 C C . ILE A 1 87 ? -11.304 -5.520 15.813 1.00 94.94 87 ILE A C 1
ATOM 657 O O . ILE A 1 87 ? -10.634 -6.229 15.058 1.00 94.94 87 ILE A O 1
ATOM 661 N N . PRO A 1 88 ? -11.947 -4.426 15.360 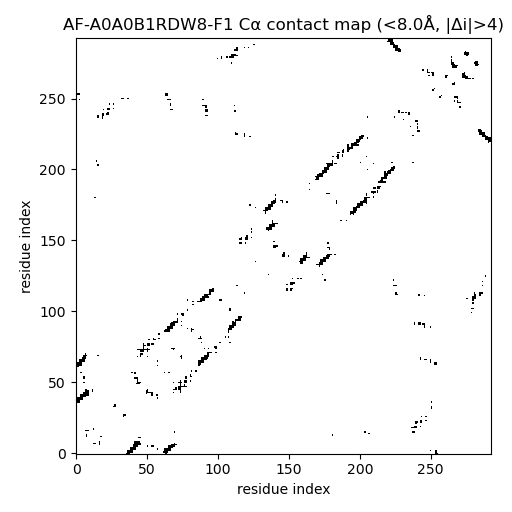1.00 95.62 88 PRO A N 1
ATOM 662 C CA . PRO A 1 88 ? -11.850 -3.997 13.974 1.00 95.62 88 PRO A CA 1
ATOM 663 C C . PRO A 1 88 ? -10.419 -3.662 13.551 1.00 95.62 88 PRO A C 1
ATOM 665 O O . PRO A 1 88 ? -9.694 -2.948 14.252 1.00 95.62 88 PRO A O 1
ATOM 668 N N . LEU A 1 89 ? -10.033 -4.146 12.371 1.00 97.81 89 LEU A N 1
ATOM 669 C CA . LEU A 1 89 ? -8.743 -3.892 11.741 1.00 97.81 89 LEU A CA 1
ATOM 670 C C . LEU A 1 89 ? -8.948 -3.146 10.424 1.00 97.81 89 LEU A C 1
ATOM 672 O O . LEU A 1 89 ? -9.595 -3.638 9.503 1.00 97.81 89 LEU A O 1
ATOM 676 N N . LEU A 1 90 ? -8.349 -1.965 10.324 1.00 98.25 90 LEU A N 1
ATOM 677 C CA . LEU A 1 90 ? -8.411 -1.105 9.150 1.00 98.25 90 LEU A CA 1
ATOM 678 C C . LEU A 1 90 ? -7.043 -1.112 8.469 1.00 98.25 90 LEU A C 1
ATOM 680 O O . LEU A 1 90 ? -6.057 -0.693 9.076 1.00 98.25 90 LEU A O 1
ATOM 684 N N . LEU A 1 91 ? -6.997 -1.580 7.221 1.00 97.75 91 LEU A N 1
ATOM 685 C CA . LEU A 1 91 ? -5.794 -1.861 6.436 1.00 97.75 91 LEU A CA 1
ATOM 686 C C . LEU A 1 91 ? -5.617 -0.815 5.318 1.00 97.75 91 LEU A C 1
ATOM 688 O O . LEU A 1 91 ? -6.208 -0.953 4.238 1.00 97.75 91 LEU A O 1
ATOM 692 N N . PRO A 1 92 ? -4.798 0.235 5.521 1.00 95.88 92 PRO A N 1
ATOM 693 C CA . PRO A 1 92 ? -4.669 1.316 4.546 1.00 95.88 92 PRO A CA 1
ATOM 694 C C . PRO A 1 92 ? -3.806 0.944 3.337 1.00 95.88 92 PRO A C 1
ATOM 696 O O . PRO A 1 92 ? -3.988 1.526 2.270 1.00 95.88 92 PRO A O 1
ATOM 699 N N . ALA A 1 93 ? -2.860 0.011 3.507 1.00 94.44 93 ALA A N 1
ATOM 700 C CA . ALA A 1 93 ? -1.816 -0.282 2.520 1.00 94.44 93 ALA A CA 1
ATOM 701 C C . ALA A 1 93 ? -1.586 -1.779 2.235 1.00 94.44 93 ALA A C 1
ATOM 703 O O . ALA A 1 93 ? -0.901 -2.099 1.274 1.00 94.44 93 ALA A O 1
ATOM 704 N N . SER A 1 94 ? -2.153 -2.704 3.018 1.00 94.31 94 SER A N 1
ATOM 705 C CA . SER A 1 94 ? -2.014 -4.139 2.726 1.00 94.31 94 SER A CA 1
ATOM 706 C C . SER A 1 94 ? -2.765 -4.518 1.446 1.00 94.31 94 SER A C 1
ATOM 708 O O . SER A 1 94 ? -3.891 -4.075 1.253 1.00 94.31 94 SER A O 1
ATOM 710 N N . THR A 1 95 ? -2.168 -5.365 0.609 1.00 93.44 95 THR A N 1
ATOM 711 C CA . THR A 1 95 ? -2.607 -5.688 -0.764 1.00 93.44 95 THR A CA 1
ATOM 712 C C . THR A 1 95 ? -2.763 -7.191 -1.029 1.00 93.44 95 THR A C 1
ATOM 714 O O . THR A 1 95 ? -3.294 -7.580 -2.069 1.00 93.44 95 THR A O 1
ATOM 717 N N . SER A 1 96 ? -2.318 -8.069 -0.125 1.00 92.75 96 SER A N 1
ATOM 718 C CA . SER A 1 96 ? -2.414 -9.521 -0.341 1.00 92.75 96 SER A CA 1
ATOM 719 C C . SER A 1 96 ? -3.864 -10.007 -0.394 1.00 92.75 96 SER A C 1
ATOM 721 O O . SER A 1 96 ? -4.651 -9.712 0.504 1.00 92.75 96 SER A O 1
ATOM 723 N N . SER A 1 97 ? -4.192 -10.817 -1.403 1.00 91.00 97 SER A N 1
ATOM 724 C CA . SER A 1 97 ? -5.497 -11.479 -1.523 1.00 91.00 97 SER A CA 1
ATOM 725 C C . SER A 1 97 ? -5.737 -12.539 -0.444 1.00 91.00 97 SER A C 1
ATOM 727 O O . SER A 1 97 ? -6.883 -12.882 -0.194 1.00 91.00 97 SER A O 1
ATOM 729 N N . LEU A 1 98 ? -4.695 -13.012 0.256 1.00 92.31 98 LEU A N 1
ATOM 730 C CA . LEU A 1 98 ? -4.853 -13.936 1.393 1.00 92.31 98 LEU A CA 1
ATOM 731 C C . LEU A 1 98 ? -5.652 -13.316 2.549 1.00 92.31 98 LEU A C 1
ATOM 733 O O . LEU A 1 98 ? -6.210 -14.028 3.373 1.00 92.31 98 LEU A O 1
ATOM 737 N N . ILE A 1 99 ? -5.728 -11.984 2.619 1.00 93.19 99 ILE A N 1
ATOM 738 C CA . ILE A 1 99 ? -6.580 -11.289 3.593 1.00 93.19 99 ILE A CA 1
ATOM 739 C C . ILE A 1 99 ? -8.063 -11.617 3.349 1.00 93.19 99 ILE A C 1
ATOM 741 O O . ILE A 1 99 ? -8.853 -11.663 4.290 1.00 93.19 99 ILE A O 1
ATOM 745 N N . ASP A 1 100 ? -8.437 -11.897 2.102 1.00 90.81 100 ASP A N 1
ATOM 746 C CA . ASP A 1 100 ? -9.821 -12.125 1.693 1.00 90.81 100 ASP A CA 1
ATOM 747 C C . ASP A 1 100 ? -10.347 -13.463 2.246 1.00 90.81 100 ASP A C 1
ATOM 749 O O . ASP A 1 100 ? -11.553 -13.630 2.432 1.00 90.81 100 ASP A O 1
ATOM 753 N N . GLU A 1 101 ? -9.446 -14.391 2.592 1.00 91.69 101 GLU A N 1
ATOM 754 C CA . GLU A 1 101 ? -9.766 -15.677 3.227 1.00 91.69 101 GLU A CA 1
ATOM 755 C C . GLU A 1 101 ? -10.361 -15.514 4.635 1.00 91.69 101 GLU A C 1
ATOM 757 O O . GLU A 1 101 ? -11.043 -16.413 5.127 1.00 91.69 101 GLU A O 1
ATOM 762 N N . PHE A 1 102 ? -10.157 -14.358 5.274 1.00 91.25 102 PHE A N 1
ATOM 763 C CA . PHE A 1 102 ? -10.702 -14.059 6.598 1.00 91.25 102 PHE A CA 1
ATOM 764 C C . PHE A 1 102 ? -12.091 -13.411 6.554 1.00 91.25 102 PHE A C 1
ATOM 766 O O . PHE A 1 102 ? -12.786 -13.403 7.569 1.00 91.25 102 PHE A O 1
ATOM 773 N N . ASN A 1 103 ? -12.537 -12.918 5.395 1.00 84.25 103 ASN A N 1
ATOM 774 C CA . ASN A 1 103 ? -13.840 -12.261 5.254 1.00 84.25 103 ASN A CA 1
ATOM 775 C C . ASN A 1 103 ? -15.040 -13.168 5.602 1.00 84.25 103 ASN A C 1
ATOM 777 O O . ASN A 1 103 ? -15.979 -12.683 6.231 1.00 84.25 103 ASN A O 1
ATOM 781 N N . PRO A 1 104 ? -15.048 -14.478 5.271 1.00 85.19 104 PRO A N 1
ATOM 782 C CA . PRO A 1 104 ? -16.107 -15.382 5.726 1.00 85.19 104 PRO A CA 1
ATOM 783 C C . PRO A 1 104 ? -16.128 -15.597 7.247 1.00 85.19 104 PRO A C 1
ATOM 785 O O . PRO A 1 104 ? -17.128 -16.072 7.780 1.00 85.19 104 PRO A O 1
ATOM 788 N N . ILE A 1 105 ? -15.020 -15.296 7.933 1.00 86.25 105 ILE A N 1
ATOM 789 C CA . ILE A 1 105 ? -14.823 -15.533 9.368 1.00 86.25 105 ILE A CA 1
ATOM 790 C C . ILE A 1 105 ? -15.163 -14.273 10.172 1.00 86.25 105 ILE A C 1
ATOM 792 O O . ILE A 1 105 ? -15.727 -14.370 11.259 1.00 86.25 105 ILE A O 1
ATOM 796 N N . SER A 1 106 ? -14.840 -13.090 9.646 1.00 85.12 106 SER A N 1
ATOM 797 C CA . SER A 1 106 ? -15.059 -11.815 10.323 1.00 85.12 106 SER A CA 1
ATOM 798 C C . SER A 1 106 ? -15.459 -10.711 9.353 1.00 85.12 106 SER A C 1
ATOM 800 O O . SER A 1 106 ? -14.851 -10.529 8.301 1.00 85.12 106 SER A O 1
ATOM 802 N N . ASN A 1 107 ? -16.435 -9.901 9.766 1.00 86.69 107 ASN A N 1
ATOM 803 C CA . ASN A 1 107 ? -16.830 -8.688 9.052 1.00 86.69 107 ASN A CA 1
ATOM 804 C C . ASN A 1 107 ? -16.031 -7.448 9.481 1.00 86.69 107 ASN A C 1
ATOM 806 O O . ASN A 1 107 ? -16.292 -6.368 8.962 1.00 86.69 107 ASN A O 1
ATOM 810 N N . ASN A 1 108 ? -15.049 -7.596 10.375 1.00 90.25 108 ASN A N 1
ATOM 811 C CA . ASN A 1 108 ? -14.378 -6.476 11.039 1.00 90.25 108 ASN A CA 1
ATOM 812 C C . ASN A 1 108 ? -13.003 -6.130 10.437 1.00 90.25 108 ASN A C 1
ATOM 814 O O . ASN A 1 108 ? -12.250 -5.348 11.015 1.00 90.25 108 ASN A O 1
ATOM 818 N N . ILE A 1 109 ? -12.669 -6.685 9.269 1.00 95.00 109 ILE A N 1
ATOM 819 C CA . ILE A 1 109 ? -11.427 -6.396 8.541 1.00 95.00 109 ILE A CA 1
ATOM 820 C C . ILE A 1 109 ? -11.759 -5.539 7.321 1.00 95.00 109 ILE A C 1
ATOM 822 O O . ILE A 1 109 ? -12.445 -6.014 6.427 1.00 95.00 109 ILE A O 1
ATOM 826 N N . PHE A 1 110 ? -11.272 -4.299 7.270 1.00 95.44 110 PHE A N 1
ATOM 827 C CA . PHE A 1 110 ? -11.575 -3.335 6.204 1.00 95.44 110 PHE A CA 1
ATOM 828 C C . PHE A 1 110 ? -10.315 -2.945 5.443 1.00 95.44 110 PHE A C 1
ATOM 830 O O . PHE A 1 110 ? -9.299 -2.620 6.058 1.00 95.44 110 PHE A O 1
ATOM 837 N N . ARG A 1 111 ? -10.370 -2.929 4.107 1.00 95.00 111 ARG A N 1
ATOM 838 C CA . ARG A 1 111 ? -9.200 -2.652 3.258 1.00 95.00 111 ARG A CA 1
ATOM 839 C C . ARG A 1 111 ? -9.464 -1.542 2.245 1.00 95.00 111 ARG A C 1
ATOM 841 O O . ARG A 1 111 ? -10.502 -1.505 1.589 1.00 95.00 111 ARG A O 1
ATOM 848 N N . TYR A 1 112 ? -8.469 -0.669 2.087 1.00 95.31 112 TYR A N 1
ATOM 849 C CA . TYR A 1 112 ? -8.523 0.478 1.170 1.00 95.31 112 TYR A CA 1
ATOM 850 C C . TYR A 1 112 ? -7.733 0.280 -0.130 1.00 95.31 112 TYR A C 1
ATOM 852 O O . TYR A 1 112 ? -7.904 1.048 -1.075 1.00 95.31 112 TYR A O 1
ATOM 860 N N . GLN A 1 113 ? -6.878 -0.744 -0.193 1.00 93.38 113 GLN A N 1
ATOM 861 C CA . GLN A 1 113 ? -6.114 -1.087 -1.392 1.00 93.38 113 GLN A CA 1
ATOM 862 C C . GLN A 1 113 ? -6.818 -2.131 -2.261 1.00 93.38 113 GLN A C 1
ATOM 864 O O . GLN A 1 113 ? -7.516 -3.018 -1.759 1.00 93.38 113 GLN A O 1
ATOM 869 N N . LYS A 1 114 ? -6.546 -2.074 -3.571 1.00 93.06 114 LYS A N 1
ATOM 870 C CA . LYS A 1 114 ? -6.788 -3.207 -4.470 1.00 93.06 114 LYS A CA 1
ATOM 871 C C . LYS A 1 114 ? -5.799 -4.343 -4.194 1.00 93.06 114 LYS A C 1
ATOM 873 O O . LYS A 1 114 ? -4.737 -4.134 -3.611 1.00 93.06 114 LYS A O 1
ATOM 878 N N . THR A 1 115 ? -6.165 -5.550 -4.619 1.00 93.06 115 THR A N 1
ATOM 879 C CA . THR A 1 115 ? -5.330 -6.742 -4.445 1.00 93.06 115 THR A CA 1
ATOM 880 C C . THR A 1 115 ? -4.060 -6.685 -5.292 1.00 93.06 115 THR A C 1
ATOM 882 O O . THR A 1 115 ? -4.039 -6.051 -6.350 1.00 93.06 115 THR A O 1
ATOM 885 N N . ASN A 1 116 ? -3.040 -7.444 -4.886 1.00 93.25 116 ASN A N 1
ATOM 886 C CA . ASN A 1 116 ? -1.868 -7.746 -5.712 1.00 93.25 116 ASN A CA 1
ATOM 887 C C . ASN A 1 116 ? -2.266 -8.278 -7.093 1.00 93.25 116 ASN A C 1
ATOM 889 O O . ASN A 1 116 ? -1.690 -7.866 -8.093 1.00 93.25 116 ASN A O 1
ATOM 893 N N . GLU A 1 117 ? -3.287 -9.136 -7.165 1.00 93.12 117 GLU A N 1
ATOM 894 C CA . GLU A 1 117 ? -3.823 -9.646 -8.429 1.00 93.12 117 GLU A CA 1
ATOM 895 C C . GLU A 1 117 ? -4.323 -8.524 -9.342 1.00 93.12 117 GLU A C 1
ATOM 897 O O . GLU A 1 117 ? -3.899 -8.419 -10.494 1.00 93.12 117 GLU A O 1
ATOM 902 N N . SER A 1 118 ? -5.169 -7.637 -8.810 1.00 93.25 118 SER A N 1
ATOM 903 C CA . SER A 1 118 ? -5.690 -6.496 -9.565 1.00 93.25 118 SER A CA 1
ATOM 904 C C . SER A 1 118 ? -4.555 -5.576 -10.021 1.00 93.25 118 SER A C 1
ATOM 906 O O . SER A 1 118 ? -4.529 -5.142 -11.173 1.00 93.25 118 SER A O 1
ATOM 908 N N . LEU A 1 119 ? -3.604 -5.292 -9.123 1.00 94.00 119 LEU A N 1
ATOM 909 C CA . LEU A 1 119 ? -2.456 -4.432 -9.393 1.00 94.00 119 LEU A CA 1
ATOM 910 C C . LEU A 1 119 ? -1.580 -5.010 -10.510 1.00 94.00 119 LEU A C 1
ATOM 912 O O . LEU A 1 119 ? -1.278 -4.307 -11.471 1.00 94.00 119 LEU A O 1
ATOM 916 N N . ILE A 1 120 ? -1.208 -6.288 -10.421 1.00 94.44 120 ILE A N 1
ATOM 917 C CA . ILE A 1 120 ? -0.374 -6.958 -11.422 1.00 94.44 120 ILE A CA 1
ATOM 918 C C . ILE A 1 120 ? -1.102 -7.080 -12.760 1.00 94.44 120 ILE A C 1
ATOM 920 O O . ILE A 1 120 ? -0.501 -6.777 -13.791 1.00 94.44 120 ILE A O 1
ATOM 924 N N . SER A 1 121 ? -2.390 -7.440 -12.766 1.00 93.44 121 SER A N 1
ATOM 925 C CA . SER A 1 121 ? -3.187 -7.482 -13.998 1.00 93.44 121 SER A CA 1
ATOM 926 C C . SER A 1 121 ? -3.199 -6.121 -14.693 1.00 93.44 121 SER A C 1
ATOM 928 O O . SER A 1 121 ? -2.909 -6.030 -15.886 1.00 93.44 121 SER A O 1
ATOM 930 N N . TYR A 1 122 ? -3.445 -5.048 -13.937 1.00 94.12 122 TYR A N 1
ATOM 931 C CA . TYR A 1 122 ? -3.415 -3.687 -14.468 1.00 94.12 122 TYR A CA 1
ATOM 932 C C . TYR A 1 122 ? -2.024 -3.309 -14.994 1.00 94.12 122 TYR A C 1
ATOM 934 O O . TYR A 1 122 ? -1.916 -2.686 -16.046 1.00 94.12 122 TYR A O 1
ATOM 942 N N . CYS A 1 123 ? -0.947 -3.710 -14.308 1.00 92.94 123 CYS A N 1
ATOM 943 C CA . CYS A 1 123 ? 0.423 -3.472 -14.773 1.00 92.94 123 CYS A CA 1
ATOM 944 C C . CYS A 1 123 ? 0.712 -4.173 -16.101 1.00 92.94 123 CYS A C 1
ATOM 946 O O . CYS A 1 123 ? 1.303 -3.572 -16.997 1.00 92.94 123 CYS A O 1
ATOM 948 N N . VAL A 1 124 ? 0.291 -5.431 -16.241 1.00 92.50 124 VAL A N 1
ATOM 949 C CA . VAL A 1 124 ? 0.436 -6.186 -17.489 1.00 92.50 124 VAL A CA 1
ATOM 950 C C . VAL A 1 124 ? -0.330 -5.489 -18.615 1.00 92.50 124 VAL A C 1
ATOM 952 O O . VAL A 1 124 ? 0.233 -5.271 -19.687 1.00 92.50 124 VAL A O 1
ATOM 955 N N . ASP A 1 125 ? -1.567 -5.057 -18.369 1.00 90.75 125 ASP A N 1
ATOM 956 C CA . ASP A 1 125 ? -2.370 -4.330 -19.359 1.00 90.75 125 ASP A CA 1
ATOM 957 C C . ASP A 1 125 ? -1.766 -2.966 -19.729 1.00 90.75 125 ASP A C 1
ATOM 959 O O . ASP A 1 125 ? -1.707 -2.613 -20.910 1.00 90.75 125 ASP A O 1
ATOM 963 N N . ALA A 1 126 ? -1.215 -2.239 -18.755 1.00 89.31 126 ALA A N 1
ATOM 964 C CA . ALA A 1 126 ? -0.497 -0.984 -18.975 1.00 89.31 126 ALA A CA 1
ATOM 965 C C . ALA A 1 126 ? 0.784 -1.158 -19.817 1.00 89.31 126 ALA A C 1
ATOM 967 O O . ALA A 1 126 ? 1.262 -0.190 -20.418 1.00 89.31 126 ALA A O 1
ATOM 968 N N . CYS A 1 127 ? 1.332 -2.377 -19.890 1.00 87.88 127 CYS A N 1
ATOM 969 C CA . CYS A 1 127 ? 2.480 -2.717 -20.734 1.00 87.88 127 CYS A CA 1
ATOM 970 C C . CYS A 1 127 ? 2.084 -3.196 -22.143 1.00 87.88 127 CYS A C 1
ATOM 972 O O . CYS A 1 127 ? 2.861 -3.016 -23.077 1.00 87.88 127 CYS A O 1
ATOM 974 N N . LYS A 1 128 ? 0.869 -3.741 -22.341 1.00 78.94 128 LYS A N 1
ATOM 975 C CA . LYS A 1 128 ? 0.385 -4.247 -23.649 1.00 78.94 128 LYS A CA 1
ATOM 976 C C . LYS A 1 128 ? 0.285 -3.177 -24.742 1.00 78.94 128 LYS A C 1
ATOM 978 O O . LYS A 1 128 ? 0.145 -3.503 -25.915 1.00 78.94 128 LYS A O 1
ATOM 983 N N . THR A 1 129 ? 0.338 -1.898 -24.380 1.00 58.50 129 THR A N 1
ATOM 984 C CA . THR A 1 129 ? 0.169 -0.774 -25.312 1.00 58.50 129 THR A CA 1
ATOM 985 C C . THR A 1 129 ? 1.435 -0.401 -26.092 1.00 58.50 129 THR A C 1
ATOM 987 O O . THR A 1 129 ? 1.414 0.593 -26.817 1.00 58.50 129 THR A O 1
ATOM 990 N N . GLN A 1 130 ? 2.533 -1.163 -25.987 1.00 57.12 130 GLN A N 1
ATOM 991 C CA . GLN A 1 130 ? 3.826 -0.769 -26.558 1.00 57.12 130 GLN A CA 1
ATOM 992 C C . GLN A 1 130 ? 4.353 -1.697 -27.666 1.00 57.12 130 GLN A C 1
ATOM 994 O O . GLN A 1 130 ? 4.095 -2.892 -27.716 1.00 57.12 130 GLN A O 1
ATOM 999 N N . HIS A 1 131 ? 5.036 -1.052 -28.611 1.00 55.97 131 HIS A N 1
ATOM 1000 C CA . HIS A 1 131 ? 5.333 -1.449 -29.987 1.00 55.97 131 HIS A CA 1
ATOM 1001 C C . HIS A 1 131 ? 6.108 -2.769 -30.189 1.00 55.97 131 HIS A C 1
ATOM 1003 O O . HIS A 1 131 ? 6.908 -3.180 -29.356 1.00 55.97 131 HIS A O 1
ATOM 1009 N N . ALA A 1 132 ? 5.957 -3.336 -31.394 1.00 57.84 132 ALA A N 1
ATOM 1010 C CA . ALA A 1 132 ? 6.377 -4.667 -31.863 1.00 57.84 132 ALA A CA 1
ATOM 1011 C C . ALA A 1 132 ? 7.867 -5.084 -31.739 1.00 57.84 132 ALA A C 1
ATOM 1013 O O . ALA A 1 132 ? 8.223 -6.151 -32.231 1.00 57.84 132 ALA A O 1
ATOM 1014 N N . GLU A 1 133 ? 8.753 -4.290 -31.130 1.00 75.25 133 GLU A N 1
ATOM 1015 C CA . GLU A 1 133 ? 10.199 -4.591 -31.078 1.00 75.25 133 GLU A CA 1
ATOM 1016 C C . GLU A 1 133 ? 10.837 -4.524 -29.675 1.00 75.25 133 GLU A C 1
ATOM 1018 O O . GLU A 1 133 ? 11.989 -4.932 -29.524 1.00 75.25 133 GLU A O 1
ATOM 1023 N N . GLY A 1 134 ? 10.139 -4.010 -28.655 1.00 84.75 134 GLY A N 1
ATOM 1024 C CA . GLY A 1 134 ? 10.644 -3.928 -27.276 1.00 84.75 134 GLY A CA 1
ATOM 1025 C C . GLY A 1 134 ? 10.172 -5.092 -26.406 1.00 84.75 134 GLY A C 1
ATOM 1026 O O . GLY A 1 134 ? 9.091 -5.628 -26.634 1.00 84.75 134 GLY A O 1
ATOM 1027 N N . ARG A 1 135 ? 10.960 -5.486 -25.397 1.00 91.56 135 ARG A N 1
ATOM 1028 C CA . ARG A 1 135 ? 10.531 -6.483 -24.399 1.00 91.56 135 ARG A CA 1
ATOM 1029 C C . ARG A 1 135 ? 10.027 -5.811 -23.130 1.00 91.56 135 ARG A C 1
ATOM 1031 O O . ARG A 1 135 ? 10.589 -4.813 -22.683 1.00 91.56 135 ARG A O 1
ATOM 1038 N N . THR A 1 136 ? 9.009 -6.409 -22.517 1.00 93.62 136 THR A N 1
ATOM 1039 C CA . THR A 1 136 ? 8.544 -6.022 -21.182 1.00 93.62 136 THR A CA 1
ATOM 1040 C C . THR A 1 136 ? 9.183 -6.927 -20.143 1.00 93.62 136 THR A C 1
ATOM 1042 O O . THR A 1 136 ? 9.024 -8.145 -20.200 1.00 93.62 136 THR A O 1
ATOM 1045 N N . TYR A 1 137 ? 9.877 -6.338 -19.177 1.00 95.12 137 TYR A N 1
ATOM 1046 C CA . TYR A 1 137 ? 10.503 -7.042 -18.070 1.00 95.12 137 TYR A CA 1
ATOM 1047 C C . TYR A 1 137 ? 9.824 -6.700 -16.750 1.00 95.12 137 TYR A C 1
ATOM 1049 O O . TYR A 1 137 ? 9.695 -5.532 -16.391 1.00 95.12 137 TYR A O 1
ATOM 1057 N N . PHE A 1 138 ? 9.452 -7.730 -16.000 1.00 96.31 138 PHE A N 1
ATOM 1058 C CA . PHE A 1 138 ? 9.059 -7.608 -14.602 1.00 96.31 138 PHE A CA 1
ATOM 1059 C C . PHE A 1 138 ? 10.274 -7.991 -13.769 1.00 96.31 138 PHE A C 1
ATOM 1061 O O . PHE A 1 138 ? 10.615 -9.170 -13.658 1.00 96.31 138 PHE A O 1
ATOM 1068 N N . LEU A 1 139 ? 10.965 -6.988 -13.234 1.00 96.81 139 LEU A N 1
ATOM 1069 C CA . LEU A 1 139 ? 12.141 -7.182 -12.404 1.00 96.81 139 LEU A CA 1
ATOM 1070 C C . LEU A 1 139 ? 11.735 -7.214 -10.933 1.00 96.81 139 LEU A C 1
ATOM 1072 O O . LEU A 1 139 ? 11.350 -6.197 -10.355 1.00 96.81 139 LEU A O 1
ATOM 1076 N N . ILE A 1 140 ? 11.840 -8.398 -10.336 1.00 96.25 140 ILE A N 1
ATOM 1077 C CA . ILE A 1 140 ? 11.252 -8.696 -9.032 1.00 96.25 140 ILE A CA 1
ATOM 1078 C C . ILE A 1 140 ? 12.346 -9.024 -8.024 1.00 96.25 140 ILE A C 1
ATOM 1080 O O . ILE A 1 140 ? 13.155 -9.928 -8.242 1.00 96.25 140 ILE A O 1
ATOM 1084 N N . GLN A 1 141 ? 12.333 -8.346 -6.880 1.00 95.75 141 GLN A N 1
ATOM 1085 C CA . GLN A 1 141 ? 13.218 -8.663 -5.766 1.00 95.75 141 GLN A CA 1
ATOM 1086 C C . GLN A 1 141 ? 13.013 -10.108 -5.293 1.00 95.75 141 GLN A C 1
ATOM 1088 O O . GLN A 1 141 ? 11.884 -10.551 -5.093 1.00 95.75 141 GLN A O 1
ATOM 1093 N N . ASP A 1 142 ? 14.106 -10.844 -5.095 1.00 94.69 142 ASP A N 1
ATOM 1094 C CA . ASP A 1 142 ? 14.067 -12.202 -4.549 1.00 94.69 142 ASP A CA 1
ATOM 1095 C C . ASP A 1 142 ? 13.889 -12.174 -3.023 1.00 94.69 142 ASP A C 1
ATOM 1097 O O . ASP A 1 142 ? 14.847 -12.173 -2.250 1.00 94.69 142 ASP A O 1
ATOM 1101 N N . ASN A 1 143 ? 12.637 -12.025 -2.594 1.00 89.44 143 ASN A N 1
ATOM 1102 C CA . ASN A 1 143 ? 12.205 -12.087 -1.203 1.00 89.44 143 ASN A CA 1
ATOM 1103 C C . ASN A 1 143 ? 10.731 -12.516 -1.119 1.00 89.44 143 ASN A C 1
ATOM 1105 O O . ASN A 1 143 ? 10.055 -12.647 -2.137 1.00 89.44 143 ASN A O 1
ATOM 1109 N N . GLU A 1 144 ? 10.218 -12.713 0.097 1.00 86.75 144 GLU A N 1
ATOM 1110 C CA . GLU A 1 144 ? 8.834 -13.148 0.336 1.00 86.75 144 GLU A CA 1
ATOM 1111 C C . GLU A 1 144 ? 7.798 -12.247 -0.361 1.00 86.75 144 GLU A C 1
ATOM 1113 O O . GLU A 1 144 ? 6.928 -12.743 -1.072 1.00 86.75 144 GLU A O 1
ATOM 1118 N N . TYR A 1 145 ? 7.943 -10.924 -0.247 1.00 86.12 145 TYR A N 1
ATOM 1119 C CA . TYR A 1 145 ? 7.052 -9.954 -0.887 1.00 86.12 145 TYR A CA 1
ATOM 1120 C C . TYR A 1 145 ? 7.056 -10.058 -2.422 1.00 86.12 145 TYR A C 1
ATOM 1122 O O . TYR A 1 145 ? 6.003 -10.220 -3.037 1.00 86.12 145 TYR A O 1
ATOM 1130 N N . GLY A 1 146 ? 8.232 -10.030 -3.052 1.00 91.00 146 GLY A N 1
ATOM 1131 C CA . GLY A 1 146 ? 8.364 -10.162 -4.500 1.00 91.00 146 GLY A CA 1
ATOM 1132 C C . GLY A 1 146 ? 7.883 -11.524 -5.005 1.00 91.00 146 GLY A C 1
ATOM 1133 O O . GLY A 1 146 ? 7.248 -11.606 -6.055 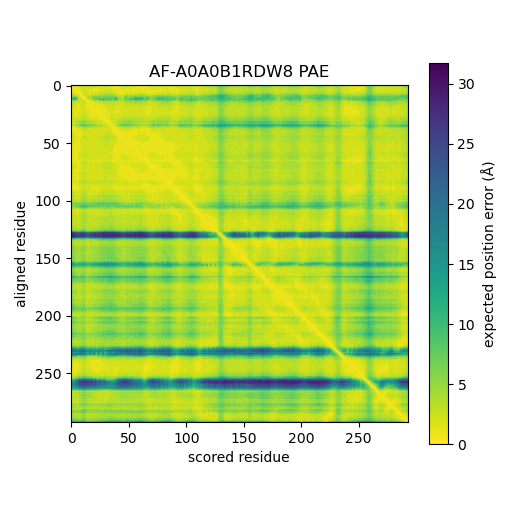1.00 91.00 146 GLY A O 1
ATOM 1134 N N . ASN A 1 147 ? 8.115 -12.591 -4.238 1.00 90.75 147 ASN A N 1
ATOM 1135 C CA . ASN A 1 147 ? 7.636 -13.932 -4.565 1.00 90.75 147 ASN A CA 1
ATOM 1136 C C . ASN A 1 147 ? 6.108 -14.014 -4.537 1.00 90.75 147 ASN A C 1
ATOM 1138 O O . ASN A 1 147 ? 5.540 -14.615 -5.444 1.00 90.75 147 ASN A O 1
ATOM 1142 N N . MET A 1 148 ? 5.442 -13.354 -3.582 1.00 88.00 148 MET A N 1
ATOM 1143 C CA . MET A 1 148 ? 3.980 -13.237 -3.590 1.00 88.00 148 MET A CA 1
ATOM 1144 C C . MET A 1 148 ? 3.472 -12.481 -4.820 1.00 88.00 148 MET A C 1
ATOM 1146 O O . MET A 1 148 ? 2.562 -12.954 -5.493 1.00 88.00 148 MET A O 1
ATOM 1150 N N . MET A 1 149 ? 4.085 -11.343 -5.158 1.00 90.75 149 MET A N 1
ATOM 1151 C CA . MET A 1 149 ? 3.700 -10.552 -6.336 1.00 90.75 149 MET A CA 1
ATOM 1152 C C . MET A 1 149 ? 3.839 -11.349 -7.638 1.00 90.75 149 MET A C 1
ATOM 1154 O O . MET A 1 149 ? 2.978 -11.276 -8.513 1.00 90.75 149 MET A O 1
ATOM 1158 N N . MET A 1 150 ? 4.899 -12.155 -7.750 1.00 91.94 150 MET A N 1
ATOM 1159 C CA . MET A 1 150 ? 5.161 -12.999 -8.916 1.00 91.94 150 MET A CA 1
ATOM 1160 C C . MET A 1 150 ? 4.051 -14.030 -9.170 1.00 91.94 150 MET A C 1
ATOM 1162 O O . MET A 1 150 ? 3.774 -14.326 -10.330 1.00 91.94 150 MET A O 1
ATOM 1166 N N . MET A 1 151 ? 3.393 -14.549 -8.124 1.00 91.25 151 MET A N 1
ATOM 1167 C CA . MET A 1 151 ? 2.316 -15.544 -8.271 1.00 91.25 151 MET A CA 1
ATOM 1168 C C . MET A 1 151 ? 1.107 -15.015 -9.052 1.00 91.25 151 MET A C 1
ATOM 1170 O O . MET A 1 151 ? 0.337 -15.804 -9.592 1.00 91.25 151 MET A O 1
ATOM 1174 N N . HIS A 1 152 ? 0.947 -13.693 -9.129 1.00 93.00 152 HIS A N 1
ATOM 1175 C CA . HIS A 1 152 ? -0.170 -13.050 -9.813 1.00 93.00 152 HIS A CA 1
ATOM 1176 C C . HIS A 1 152 ? 0.137 -12.668 -11.267 1.00 93.00 152 HIS A C 1
ATOM 1178 O O . HIS A 1 152 ? -0.734 -12.139 -11.956 1.00 93.00 152 HIS A O 1
ATOM 1184 N N . ILE A 1 153 ? 1.360 -12.909 -11.754 1.00 92.19 153 ILE A N 1
ATOM 1185 C CA . ILE A 1 153 ? 1.715 -12.640 -13.150 1.00 92.19 153 ILE A CA 1
ATOM 1186 C C . ILE A 1 153 ? 1.118 -13.754 -14.024 1.00 92.19 153 ILE A C 1
ATOM 1188 O O . ILE A 1 153 ? 1.488 -14.918 -13.851 1.00 92.19 153 ILE A O 1
ATOM 1192 N N . PRO A 1 154 ? 0.217 -13.445 -14.979 1.00 85.94 154 PRO A N 1
ATOM 1193 C CA . PRO A 1 154 ? -0.433 -14.473 -15.785 1.00 85.94 154 PRO A CA 1
ATOM 1194 C C . PRO A 1 154 ? 0.581 -15.269 -16.612 1.00 85.94 154 PRO A C 1
ATOM 1196 O O . PRO A 1 154 ? 1.390 -14.683 -17.331 1.00 85.94 154 PRO A O 1
ATOM 1199 N N . SER A 1 155 ? 0.496 -16.601 -16.599 1.00 82.31 155 SER A N 1
ATOM 1200 C CA . SER A 1 155 ? 1.441 -17.468 -17.328 1.00 82.31 155 SER A CA 1
ATOM 1201 C C . SER A 1 155 ? 1.433 -17.267 -18.849 1.00 82.31 155 SER A C 1
ATOM 1203 O O . SER A 1 155 ? 2.401 -17.614 -19.513 1.00 82.31 155 SER A O 1
ATOM 1205 N N . LEU A 1 156 ? 0.344 -16.718 -19.399 1.00 76.75 156 LEU A N 1
ATOM 1206 C CA . LEU A 1 156 ? 0.184 -16.408 -20.826 1.00 76.75 156 LEU A CA 1
ATOM 1207 C C . LEU A 1 156 ? 0.475 -14.934 -21.159 1.00 76.75 156 LEU A C 1
ATOM 1209 O O . LEU A 1 156 ? 0.132 -14.469 -22.245 1.00 76.75 156 LEU A O 1
ATOM 1213 N N . SER A 1 157 ? 1.048 -14.174 -20.224 1.00 81.62 157 SER A N 1
ATOM 1214 C CA . SER A 1 157 ? 1.467 -12.799 -20.493 1.00 81.62 157 SER A CA 1
ATOM 1215 C C . SER A 1 157 ? 2.773 -12.771 -21.293 1.00 81.62 157 SER A C 1
ATOM 1217 O O . SER A 1 157 ? 3.661 -13.592 -21.086 1.00 81.62 157 SER A O 1
ATOM 1219 N N . ASP A 1 158 ? 2.901 -11.804 -22.203 1.00 86.56 158 ASP A N 1
ATOM 1220 C CA . ASP A 1 158 ? 4.103 -11.599 -23.028 1.00 86.56 158 ASP A CA 1
ATOM 1221 C C . ASP A 1 158 ? 5.186 -10.798 -22.271 1.00 86.56 158 ASP A C 1
ATOM 1223 O O . ASP A 1 158 ? 5.795 -9.860 -22.787 1.00 86.56 158 ASP A O 1
ATOM 1227 N N . VAL A 1 159 ? 5.371 -11.106 -20.982 1.00 90.75 159 VAL A N 1
ATOM 1228 C CA . VAL A 1 159 ? 6.325 -10.416 -20.104 1.00 90.75 159 VAL A CA 1
ATOM 1229 C C . VAL A 1 159 ? 7.427 -11.369 -19.658 1.00 90.75 159 VAL A C 1
ATOM 1231 O O . VAL A 1 159 ? 7.211 -12.546 -19.383 1.00 90.75 159 VAL A O 1
ATOM 1234 N N . CYS A 1 160 ? 8.640 -10.842 -19.550 1.00 92.88 160 CYS A N 1
ATOM 1235 C CA . CYS A 1 160 ? 9.800 -11.561 -19.048 1.00 92.88 160 CYS A CA 1
ATOM 1236 C C . CYS A 1 160 ? 9.962 -11.291 -17.548 1.00 92.88 160 CYS A C 1
ATOM 1238 O O . CYS A 1 160 ? 10.360 -10.196 -17.152 1.00 92.88 160 CYS A O 1
ATOM 1240 N N . VAL A 1 161 ? 9.697 -12.287 -16.705 1.00 95.00 161 VAL A N 1
ATOM 1241 C CA . VAL A 1 161 ? 9.971 -12.188 -15.263 1.00 95.00 161 VAL A CA 1
ATOM 1242 C C . VAL A 1 161 ? 11.451 -12.455 -15.003 1.00 95.00 161 VAL A C 1
ATOM 1244 O O . VAL A 1 161 ? 11.973 -13.508 -15.368 1.00 95.00 161 VAL A O 1
ATOM 1247 N N . ILE A 1 162 ? 12.138 -11.503 -14.375 1.00 96.00 162 ILE A N 1
ATOM 1248 C CA . ILE A 1 162 ? 13.585 -11.547 -14.139 1.00 96.00 162 ILE A CA 1
ATOM 1249 C C . ILE A 1 162 ? 13.939 -11.109 -12.710 1.00 96.00 162 ILE A C 1
ATOM 1251 O O . ILE A 1 162 ? 13.212 -10.354 -12.069 1.00 96.00 162 ILE A O 1
ATOM 1255 N N . ARG A 1 163 ? 15.082 -11.584 -12.200 1.00 95.69 163 ARG A N 1
ATOM 1256 C CA . ARG A 1 163 ? 15.623 -11.228 -10.865 1.00 95.69 163 ARG A CA 1
ATOM 1257 C C . ARG A 1 163 ? 16.838 -10.303 -10.924 1.00 95.69 163 ARG A C 1
ATOM 1259 O O . ARG A 1 163 ? 17.231 -9.712 -9.924 1.00 95.69 163 ARG A O 1
ATOM 1266 N N . SER A 1 164 ? 17.428 -10.179 -12.103 1.00 94.81 164 SER A N 1
ATOM 1267 C CA . SER A 1 164 ? 18.592 -9.351 -12.397 1.00 94.81 164 SER A CA 1
ATOM 1268 C C . SER A 1 164 ? 18.439 -8.750 -13.786 1.00 94.81 164 SER A C 1
ATOM 1270 O O . SER A 1 164 ? 17.738 -9.321 -14.623 1.00 94.81 164 SER A O 1
ATOM 1272 N N . LEU A 1 165 ? 19.108 -7.625 -14.038 1.00 94.94 165 LEU A N 1
ATOM 1273 C CA . LEU A 1 165 ? 19.078 -6.971 -15.345 1.00 94.94 165 LEU A CA 1
ATOM 1274 C C . LEU A 1 165 ? 19.511 -7.935 -16.466 1.00 94.94 165 LEU A C 1
ATOM 1276 O O . LEU A 1 165 ? 20.411 -8.756 -16.254 1.00 94.94 165 LEU A O 1
ATOM 1280 N N . PRO A 1 166 ? 18.880 -7.863 -17.652 1.00 93.38 166 PRO A N 1
ATOM 1281 C CA . PRO A 1 166 ? 19.271 -8.693 -18.781 1.00 93.38 166 PRO A CA 1
ATOM 1282 C C . PRO A 1 166 ? 20.656 -8.276 -19.291 1.00 93.38 166 PRO A C 1
ATOM 1284 O O . PRO A 1 166 ? 21.042 -7.113 -19.205 1.00 93.38 166 PRO A O 1
ATOM 1287 N N . GLY A 1 167 ? 21.389 -9.213 -19.901 1.00 90.56 167 GLY A N 1
ATOM 1288 C CA . GLY A 1 167 ? 22.715 -8.924 -20.469 1.00 90.56 167 GLY A CA 1
ATOM 1289 C C . GLY A 1 167 ? 22.703 -7.919 -21.631 1.00 90.56 167 GLY A C 1
ATOM 1290 O O . GLY A 1 167 ? 23.751 -7.406 -22.010 1.00 90.56 167 GLY A O 1
ATOM 1291 N N . ARG A 1 168 ? 21.527 -7.630 -22.202 1.00 90.44 168 ARG A N 1
ATOM 1292 C CA . ARG A 1 168 ? 21.318 -6.584 -23.206 1.00 90.44 168 ARG A CA 1
ATOM 1293 C C . ARG A 1 168 ? 20.018 -5.846 -22.907 1.00 90.44 168 ARG A C 1
ATOM 1295 O O . ARG A 1 168 ? 18.968 -6.478 -22.827 1.00 90.44 168 ARG A O 1
ATOM 1302 N N . ILE A 1 169 ? 20.113 -4.524 -22.808 1.00 93.12 169 ILE A N 1
ATOM 1303 C CA . ILE A 1 169 ? 18.987 -3.602 -22.634 1.00 93.12 169 ILE A CA 1
ATOM 1304 C C . ILE A 1 169 ? 18.849 -2.787 -23.921 1.00 93.12 169 ILE A C 1
ATOM 1306 O O . ILE A 1 169 ? 19.833 -2.242 -24.425 1.00 93.12 169 ILE A O 1
ATOM 1310 N N . ASN A 1 170 ? 17.644 -2.730 -24.485 1.00 90.81 170 ASN A N 1
ATOM 1311 C CA . ASN A 1 170 ? 17.341 -1.946 -25.678 1.00 90.81 170 ASN A CA 1
ATOM 1312 C C . ASN A 1 170 ? 16.537 -0.697 -25.319 1.00 90.81 170 ASN A C 1
ATOM 1314 O O . ASN A 1 170 ? 15.749 -0.685 -24.378 1.00 90.81 170 ASN A O 1
ATOM 1318 N N . LYS A 1 171 ? 16.649 0.337 -26.160 1.00 91.25 171 LYS A N 1
ATOM 1319 C CA . LYS A 1 171 ? 15.921 1.598 -25.972 1.00 91.25 171 LYS A CA 1
ATOM 1320 C C . LYS A 1 171 ? 14.403 1.445 -25.920 1.00 91.25 171 LYS A C 1
ATOM 1322 O O . LYS A 1 171 ? 13.751 2.275 -25.311 1.00 91.25 171 LYS A O 1
ATOM 1327 N N . ARG A 1 172 ? 13.860 0.408 -26.560 1.00 91.69 172 ARG A N 1
ATOM 1328 C CA . ARG A 1 172 ? 12.420 0.119 -26.605 1.00 91.69 172 ARG A CA 1
ATOM 1329 C C . ARG A 1 172 ? 11.939 -0.775 -25.458 1.00 91.69 172 ARG A C 1
ATOM 1331 O O . ARG A 1 172 ? 10.759 -1.091 -25.422 1.00 91.69 172 ARG A O 1
ATOM 1338 N N . ASP A 1 173 ? 12.833 -1.209 -24.570 1.00 93.06 173 ASP A N 1
ATOM 1339 C CA . ASP A 1 173 ? 12.462 -2.098 -23.473 1.00 93.06 173 ASP A CA 1
ATOM 1340 C C . ASP A 1 173 ? 11.723 -1.335 -22.368 1.00 93.06 173 ASP A C 1
ATOM 1342 O O . ASP A 1 173 ? 12.011 -0.166 -22.074 1.00 93.06 173 ASP A O 1
ATOM 1346 N N . THR A 1 174 ? 10.790 -2.048 -21.743 1.00 93.94 174 THR A N 1
ATOM 1347 C CA . THR A 1 174 ? 9.949 -1.569 -20.648 1.00 93.94 174 THR A CA 1
ATOM 1348 C C . THR A 1 174 ? 10.248 -2.365 -19.397 1.00 93.94 174 THR A C 1
ATOM 1350 O O . THR A 1 174 ? 10.312 -3.592 -19.436 1.00 93.94 174 THR A O 1
ATOM 1353 N N . PHE A 1 175 ? 10.410 -1.671 -18.275 1.00 95.88 175 PHE A N 1
ATOM 1354 C CA . PHE A 1 175 ? 10.720 -2.287 -16.991 1.00 95.88 175 PHE A CA 1
ATOM 1355 C C . PHE A 1 175 ? 9.654 -1.939 -15.961 1.00 95.88 175 PHE A C 1
ATOM 1357 O O . PHE A 1 175 ? 9.387 -0.767 -15.701 1.00 95.88 175 PHE A O 1
ATOM 1364 N N . VAL A 1 176 ? 9.087 -2.972 -15.345 1.00 96.62 176 VAL A N 1
ATOM 1365 C CA . VAL A 1 176 ? 8.278 -2.885 -14.129 1.00 96.62 176 VAL A CA 1
ATOM 1366 C C . VAL A 1 176 ? 9.144 -3.371 -12.974 1.00 96.62 176 VAL A C 1
ATOM 1368 O O . VAL A 1 176 ? 9.619 -4.506 -13.001 1.00 96.62 176 VAL A O 1
ATOM 1371 N N . VAL A 1 177 ? 9.380 -2.521 -11.976 1.00 97.00 177 VAL A N 1
ATOM 1372 C CA . VAL A 1 177 ? 10.215 -2.866 -10.815 1.00 97.00 177 VAL A CA 1
ATOM 1373 C C . VAL A 1 177 ? 9.325 -3.164 -9.615 1.00 97.00 177 VAL A C 1
ATOM 1375 O O . VAL A 1 177 ? 8.527 -2.323 -9.204 1.00 97.00 177 VAL A O 1
ATOM 1378 N N . ILE A 1 178 ? 9.496 -4.358 -9.046 1.00 95.31 178 ILE A N 1
ATOM 1379 C CA . ILE A 1 178 ? 8.723 -4.859 -7.907 1.00 95.31 178 ILE A CA 1
ATOM 1380 C C . ILE A 1 178 ? 9.682 -5.232 -6.780 1.00 95.31 178 ILE A C 1
ATOM 1382 O O . ILE A 1 178 ? 10.539 -6.104 -6.934 1.00 95.31 178 ILE A O 1
ATOM 1386 N N . GLY A 1 179 ? 9.539 -4.584 -5.631 1.00 93.00 179 GLY A N 1
ATOM 1387 C CA . GLY A 1 179 ? 10.372 -4.836 -4.460 1.00 93.00 179 GLY A CA 1
ATOM 1388 C C . GLY A 1 179 ? 10.432 -3.628 -3.540 1.00 93.00 179 GLY A C 1
ATOM 1389 O O . GLY A 1 179 ? 9.749 -2.633 -3.752 1.00 93.00 179 GLY A O 1
ATOM 1390 N N . TYR A 1 180 ? 11.278 -3.704 -2.519 1.00 91.12 180 TYR A N 1
ATOM 1391 C CA . TYR A 1 180 ? 11.471 -2.600 -1.586 1.00 91.12 180 TYR A CA 1
ATOM 1392 C C . TYR A 1 180 ? 12.296 -1.464 -2.193 1.00 91.12 180 TYR A C 1
ATOM 1394 O O . TYR A 1 180 ? 13.145 -1.681 -3.060 1.00 91.12 180 TYR A O 1
ATOM 1402 N N . SER A 1 181 ? 12.129 -0.257 -1.650 1.00 90.81 181 SER A N 1
ATOM 1403 C CA . SER A 1 181 ? 12.805 0.955 -2.126 1.00 90.81 181 SER A CA 1
ATOM 1404 C C . SER A 1 181 ? 14.324 0.823 -2.282 1.00 90.81 181 SER A C 1
ATOM 1406 O O . SER A 1 181 ? 14.872 1.328 -3.251 1.00 90.81 181 SER A O 1
ATOM 1408 N N . ASN A 1 182 ? 15.024 0.113 -1.389 1.00 91.81 182 ASN A N 1
ATOM 1409 C CA . ASN A 1 182 ? 16.484 -0.052 -1.494 1.00 91.81 182 ASN A CA 1
ATOM 1410 C C . ASN A 1 182 ? 16.889 -0.917 -2.698 1.00 91.81 182 ASN A C 1
ATOM 1412 O O . ASN A 1 182 ? 17.902 -0.657 -3.347 1.00 91.81 182 ASN A O 1
ATOM 1416 N N . PHE A 1 183 ? 16.094 -1.946 -2.999 1.00 94.44 183 PHE A N 1
ATOM 1417 C CA . PHE A 1 183 ? 16.278 -2.758 -4.197 1.00 94.44 183 PHE A CA 1
ATOM 1418 C C . PHE A 1 183 ? 15.967 -1.931 -5.445 1.00 94.44 183 PHE A C 1
ATOM 1420 O O . PHE A 1 183 ? 16.791 -1.880 -6.355 1.00 94.44 183 PHE A O 1
ATOM 1427 N N . ALA A 1 184 ? 14.828 -1.234 -5.451 1.00 95.69 184 ALA A N 1
ATOM 1428 C CA . ALA A 1 184 ? 14.412 -0.406 -6.575 1.00 95.69 184 ALA A CA 1
ATOM 1429 C C . ALA A 1 184 ? 15.434 0.701 -6.885 1.00 95.69 184 ALA A C 1
ATOM 1431 O O . ALA A 1 184 ? 15.836 0.837 -8.033 1.00 95.69 184 ALA A O 1
ATOM 1432 N N . ALA A 1 185 ? 15.936 1.408 -5.867 1.00 95.25 185 ALA A N 1
ATOM 1433 C CA . ALA A 1 185 ? 16.995 2.412 -5.988 1.00 95.25 185 ALA A CA 1
ATOM 1434 C C . ALA A 1 185 ? 18.241 1.855 -6.696 1.00 95.25 185 ALA A C 1
ATOM 1436 O O . ALA A 1 185 ? 18.678 2.392 -7.713 1.00 95.25 185 ALA A O 1
ATOM 1437 N N . LYS A 1 186 ? 18.768 0.724 -6.205 1.00 95.50 186 LYS A N 1
ATOM 1438 C CA . LYS A 1 186 ? 19.945 0.066 -6.790 1.00 95.50 186 LYS A CA 1
ATOM 1439 C C . LYS A 1 186 ? 19.709 -0.350 -8.242 1.00 95.50 186 LYS A C 1
ATOM 1441 O O . LYS A 1 186 ? 20.571 -0.147 -9.091 1.00 95.50 186 LYS A O 1
ATOM 1446 N N . ILE A 1 187 ? 18.560 -0.960 -8.518 1.00 95.69 187 ILE A N 1
ATOM 1447 C CA . ILE A 1 187 ? 18.203 -1.416 -9.860 1.00 95.69 187 ILE A CA 1
ATOM 1448 C C . ILE A 1 187 ? 18.080 -0.247 -10.820 1.00 95.69 187 ILE A C 1
ATOM 1450 O O . ILE A 1 187 ? 18.606 -0.324 -11.922 1.00 95.69 187 ILE A O 1
ATOM 1454 N N . ILE A 1 188 ? 17.362 0.804 -10.433 1.00 94.94 188 ILE A N 1
ATOM 1455 C CA . ILE A 1 188 ? 17.098 1.941 -11.310 1.00 94.94 188 ILE A CA 1
ATOM 1456 C C . ILE A 1 188 ? 18.398 2.645 -11.647 1.00 94.94 188 ILE A C 1
ATOM 1458 O O . ILE A 1 188 ? 18.608 2.964 -12.813 1.00 94.94 188 ILE A O 1
ATOM 1462 N N . ASN A 1 189 ? 19.286 2.817 -10.668 1.00 95.75 189 ASN A N 1
ATOM 1463 C CA . ASN A 1 189 ? 20.608 3.378 -10.899 1.00 95.75 189 ASN A CA 1
ATOM 1464 C C . ASN A 1 189 ? 21.356 2.629 -12.017 1.00 95.75 189 ASN A C 1
ATOM 1466 O O . ASN A 1 189 ? 21.791 3.253 -12.977 1.00 95.75 189 ASN A O 1
ATOM 1470 N N . GLN A 1 190 ? 21.388 1.294 -11.958 1.00 95.19 190 GLN A N 1
ATOM 1471 C CA . GLN A 1 190 ? 22.027 0.452 -12.979 1.00 95.19 190 GLN A CA 1
ATOM 1472 C C . GLN A 1 190 ? 21.265 0.439 -14.315 1.00 95.19 190 GLN A C 1
ATOM 1474 O O . GLN A 1 190 ? 21.852 0.513 -15.389 1.00 95.19 190 GLN A O 1
ATOM 1479 N N . LEU A 1 191 ? 19.938 0.334 -14.266 1.00 94.44 191 LEU A N 1
ATOM 1480 C CA . LEU A 1 191 ? 19.073 0.251 -15.442 1.00 94.44 191 LEU A CA 1
ATOM 1481 C C . LEU A 1 191 ? 19.144 1.530 -16.282 1.00 94.44 191 LEU A C 1
ATOM 1483 O O . LEU A 1 191 ? 19.154 1.476 -17.510 1.00 94.44 191 LEU A O 1
ATOM 1487 N N . THR A 1 192 ? 19.201 2.677 -15.610 1.00 93.44 192 THR A N 1
ATOM 1488 C CA . THR A 1 192 ? 19.216 4.002 -16.236 1.00 93.44 192 THR A CA 1
ATOM 1489 C C . THR A 1 192 ? 20.612 4.472 -16.641 1.00 93.44 192 THR A C 1
ATOM 1491 O O . THR A 1 192 ? 20.753 5.593 -17.120 1.00 93.44 192 THR A O 1
ATOM 1494 N N . GLU A 1 193 ? 21.635 3.614 -16.555 1.00 94.44 193 GLU A N 1
ATOM 1495 C CA . GLU A 1 193 ? 22.853 3.765 -17.369 1.00 94.44 193 GLU A CA 1
ATOM 1496 C C . GLU A 1 193 ? 22.531 3.662 -18.873 1.00 94.44 193 GLU A C 1
ATOM 1498 O O . GLU A 1 193 ? 23.269 4.169 -19.720 1.00 94.44 193 GLU A O 1
ATOM 1503 N N . PHE A 1 194 ? 21.395 3.042 -19.209 1.00 92.12 194 PHE A N 1
ATOM 1504 C CA . PHE A 1 194 ? 20.880 2.894 -20.560 1.00 92.12 194 PHE A CA 1
ATOM 1505 C C . PHE A 1 194 ? 19.639 3.765 -20.764 1.00 92.12 194 PHE A C 1
ATOM 1507 O O . PHE A 1 194 ? 18.791 3.911 -19.883 1.00 92.12 194 PHE A O 1
ATOM 1514 N N . GLN A 1 195 ? 19.482 4.305 -21.972 1.00 91.12 195 GLN A N 1
ATOM 1515 C CA . GLN A 1 195 ? 18.214 4.911 -22.364 1.00 91.12 195 GLN A CA 1
ATOM 1516 C C . GLN A 1 195 ? 17.178 3.798 -22.545 1.00 91.12 195 GLN A C 1
ATOM 1518 O O . GLN A 1 195 ? 17.378 2.944 -23.404 1.00 91.12 195 GLN A O 1
ATOM 1523 N N . ILE A 1 196 ? 16.078 3.843 -21.795 1.00 92.00 196 ILE A N 1
ATOM 1524 C CA . ILE A 1 196 ? 14.937 2.918 -21.912 1.00 92.00 196 ILE A CA 1
ATOM 1525 C C . ILE A 1 196 ? 13.642 3.667 -22.246 1.00 92.00 196 ILE A C 1
ATOM 1527 O O . ILE A 1 196 ? 13.560 4.893 -22.080 1.00 92.00 196 ILE A O 1
ATOM 1531 N N . GLU A 1 197 ? 12.636 2.930 -22.716 1.00 91.56 197 GLU A N 1
ATOM 1532 C CA . GLU A 1 197 ? 11.362 3.499 -23.157 1.00 91.56 197 GLU A CA 1
ATOM 1533 C C . GLU A 1 197 ? 10.500 3.836 -21.951 1.00 91.56 197 GLU A C 1
ATOM 1535 O O . GLU A 1 197 ? 10.152 4.997 -21.739 1.00 91.56 197 GLU A O 1
ATOM 1540 N N . LYS A 1 198 ? 10.183 2.833 -21.129 1.00 93.19 198 LYS A N 1
ATOM 1541 C CA . LYS A 1 198 ? 9.267 2.999 -20.001 1.00 93.19 198 LYS A CA 1
ATOM 1542 C C . LYS A 1 198 ? 9.810 2.344 -18.739 1.00 93.19 198 LYS A C 1
ATOM 1544 O O . LYS A 1 198 ? 10.246 1.196 -18.748 1.00 93.19 198 LYS A O 1
ATOM 1549 N N . LEU A 1 199 ? 9.735 3.088 -17.643 1.00 95.62 199 LEU A N 1
ATOM 1550 C CA . LEU A 1 199 ? 9.977 2.602 -16.291 1.00 95.62 199 LEU A CA 1
ATOM 1551 C C . LEU A 1 199 ? 8.701 2.771 -15.468 1.00 95.62 199 LEU A C 1
ATOM 1553 O O . LEU A 1 199 ? 8.155 3.877 -15.375 1.00 95.62 199 LEU A O 1
ATOM 1557 N N . ILE A 1 200 ? 8.237 1.671 -14.882 1.00 95.88 200 ILE A N 1
ATOM 1558 C CA . ILE A 1 200 ? 7.068 1.616 -14.010 1.00 95.88 200 ILE A CA 1
ATOM 1559 C C . ILE A 1 200 ? 7.508 1.160 -12.621 1.00 95.88 200 ILE A C 1
ATOM 1561 O O . ILE A 1 200 ? 8.075 0.076 -12.479 1.00 95.88 200 ILE A O 1
ATOM 1565 N N . LEU A 1 201 ? 7.228 1.969 -11.599 1.00 95.38 201 LEU A N 1
ATOM 1566 C CA . LEU A 1 201 ? 7.365 1.559 -10.197 1.00 95.38 201 LEU A CA 1
ATOM 1567 C C . LEU A 1 201 ? 5.992 1.287 -9.597 1.00 95.38 201 LEU A C 1
ATOM 1569 O O . LEU A 1 201 ? 5.026 1.991 -9.897 1.00 95.38 201 LEU A O 1
ATOM 1573 N N . ILE A 1 202 ? 5.909 0.269 -8.749 1.00 92.50 202 ILE A N 1
ATOM 1574 C CA . ILE A 1 202 ? 4.664 -0.101 -8.079 1.00 92.50 202 ILE A CA 1
ATOM 1575 C C . ILE A 1 202 ? 4.897 -0.316 -6.589 1.00 92.50 202 ILE A C 1
ATOM 1577 O O . ILE A 1 202 ? 5.974 -0.759 -6.186 1.00 92.50 202 ILE A O 1
ATOM 1581 N N . ASP A 1 203 ? 3.863 -0.034 -5.799 1.00 86.06 203 ASP A N 1
ATOM 1582 C CA . ASP A 1 203 ? 3.797 -0.349 -4.366 1.00 86.06 203 ASP A CA 1
ATOM 1583 C C . ASP A 1 203 ? 5.056 0.124 -3.596 1.00 86.06 203 ASP A C 1
ATOM 1585 O O . ASP A 1 203 ? 5.456 1.276 -3.762 1.00 86.06 203 ASP A O 1
ATOM 1589 N N . ASP A 1 204 ? 5.723 -0.737 -2.815 1.00 87.44 204 ASP A N 1
ATOM 1590 C CA . ASP A 1 204 ? 6.909 -0.400 -2.001 1.00 87.44 204 ASP A CA 1
ATOM 1591 C C . ASP A 1 204 ? 8.125 0.126 -2.816 1.00 87.44 204 ASP A C 1
ATOM 1593 O O . ASP A 1 204 ? 9.084 0.659 -2.234 1.00 87.44 204 ASP A O 1
ATOM 1597 N N . ALA A 1 205 ? 8.111 -0.016 -4.150 1.00 91.44 205 ALA A N 1
ATOM 1598 C CA . ALA A 1 205 ? 9.110 0.567 -5.047 1.00 91.44 205 ALA A CA 1
ATOM 1599 C C . ALA A 1 205 ? 8.790 2.026 -5.421 1.00 91.44 205 ALA A C 1
ATOM 1601 O O . ALA A 1 205 ? 9.714 2.772 -5.758 1.00 91.44 205 ALA A O 1
ATOM 1602 N N . ASP A 1 206 ? 7.522 2.455 -5.353 1.00 90.31 206 ASP A N 1
ATOM 1603 C CA . ASP A 1 206 ? 7.115 3.840 -5.617 1.00 90.31 206 ASP A CA 1
ATOM 1604 C C . ASP A 1 206 ? 7.485 4.753 -4.444 1.00 90.31 206 ASP A C 1
ATOM 1606 O O . ASP A 1 206 ? 6.717 5.013 -3.515 1.00 90.31 206 ASP A O 1
ATOM 1610 N N . ASN A 1 207 ? 8.708 5.266 -4.504 1.00 87.19 207 ASN A N 1
ATOM 1611 C CA . ASN A 1 207 ? 9.252 6.178 -3.517 1.00 87.19 207 ASN A CA 1
ATOM 1612 C C . ASN A 1 207 ? 9.927 7.366 -4.229 1.00 87.19 207 ASN A C 1
ATOM 1614 O O . ASN A 1 207 ? 10.760 7.152 -5.113 1.00 87.19 207 ASN A O 1
ATOM 1618 N N . PRO A 1 208 ? 9.641 8.624 -3.839 1.00 87.00 208 PRO A N 1
ATOM 1619 C CA . PRO A 1 208 ? 10.298 9.805 -4.403 1.00 87.00 208 PRO A CA 1
ATOM 1620 C C . PRO A 1 208 ? 11.831 9.752 -4.394 1.00 87.00 208 PRO A C 1
ATOM 1622 O O . PRO A 1 208 ? 12.460 10.301 -5.293 1.00 87.00 208 PRO A O 1
ATOM 1625 N N . ASP A 1 209 ? 12.437 9.108 -3.395 1.00 88.69 209 ASP A N 1
ATOM 1626 C CA . ASP A 1 209 ? 13.893 8.970 -3.300 1.00 88.69 209 ASP A CA 1
ATOM 1627 C C . ASP A 1 209 ? 14.442 7.973 -4.331 1.00 88.69 209 ASP A C 1
ATOM 1629 O O . ASP A 1 209 ? 15.516 8.190 -4.874 1.00 88.69 209 ASP A O 1
ATOM 1633 N N . VAL A 1 210 ? 13.669 6.945 -4.690 1.00 92.56 210 VAL A N 1
ATOM 1634 C CA . VAL A 1 210 ? 14.042 5.951 -5.710 1.00 92.56 210 VAL A CA 1
ATOM 1635 C C . VAL A 1 210 ? 14.117 6.587 -7.101 1.00 92.56 210 VAL A C 1
ATOM 1637 O O . VAL A 1 210 ? 15.030 6.302 -7.871 1.00 92.56 210 VAL A O 1
ATOM 1640 N N . TRP A 1 211 ? 13.209 7.514 -7.414 1.00 92.12 211 TRP A N 1
ATOM 1641 C CA . TRP A 1 211 ? 13.226 8.240 -8.687 1.00 92.12 211 TRP A CA 1
ATOM 1642 C C . TRP A 1 211 ? 14.464 9.132 -8.868 1.00 92.12 211 TRP A C 1
ATOM 1644 O O . TRP A 1 211 ? 14.876 9.366 -10.005 1.00 92.12 211 TRP A O 1
ATOM 1654 N N . LYS A 1 212 ? 15.075 9.609 -7.775 1.00 92.44 212 LYS A N 1
ATOM 1655 C CA . LYS A 1 212 ? 16.291 10.445 -7.814 1.00 92.44 212 LYS A CA 1
ATOM 1656 C C . LYS A 1 212 ? 17.543 9.662 -8.208 1.00 92.44 212 LYS A C 1
ATOM 1658 O O . LYS A 1 212 ? 18.526 10.276 -8.598 1.00 92.44 212 LYS A O 1
ATOM 1663 N N . GLU A 1 213 ? 17.491 8.334 -8.141 1.00 95.19 213 GLU A N 1
ATOM 1664 C CA . GLU A 1 213 ? 18.605 7.452 -8.502 1.00 95.19 213 GLU A CA 1
ATOM 1665 C C . GLU A 1 213 ? 18.742 7.244 -10.018 1.00 95.19 213 GLU A C 1
ATOM 1667 O O . GLU A 1 213 ? 19.697 6.606 -10.463 1.00 95.19 213 GLU A O 1
ATOM 1672 N N . CYS A 1 214 ? 17.806 7.770 -10.823 1.00 93.56 214 CYS A N 1
ATOM 1673 C CA . CYS A 1 214 ? 17.889 7.707 -12.281 1.00 93.56 214 CYS A CA 1
ATOM 1674 C C . CYS A 1 214 ? 19.094 8.512 -12.797 1.00 93.56 214 CYS A C 1
ATOM 1676 O O . CYS A 1 214 ? 19.147 9.728 -12.611 1.00 93.56 214 CYS A O 1
ATOM 1678 N N . LEU A 1 215 ? 20.008 7.861 -13.518 1.00 94.06 215 LEU A N 1
ATOM 1679 C CA . LEU A 1 215 ? 21.143 8.509 -14.185 1.00 94.06 215 LEU A CA 1
ATOM 1680 C C . LEU A 1 215 ? 20.716 9.162 -15.507 1.00 94.06 215 LEU A C 1
ATOM 1682 O O . LEU A 1 215 ? 20.972 10.344 -15.737 1.00 94.06 215 LEU A O 1
ATOM 1686 N N . LEU A 1 216 ? 20.016 8.408 -16.358 1.00 92.88 216 LEU A N 1
ATOM 1687 C CA . LEU A 1 216 ? 19.330 8.907 -17.549 1.00 92.88 216 LEU A CA 1
ATOM 1688 C C . LEU A 1 216 ? 17.819 8.801 -17.348 1.00 92.88 216 LEU A C 1
ATOM 1690 O O . LEU A 1 216 ? 17.310 7.776 -16.899 1.00 92.88 216 LEU A O 1
ATOM 1694 N N . SER A 1 217 ? 17.073 9.846 -17.710 1.00 91.50 217 SER A N 1
ATOM 1695 C CA . SER A 1 217 ? 15.612 9.773 -17.633 1.00 91.50 217 SER A CA 1
ATOM 1696 C C . SER A 1 217 ? 15.077 8.806 -18.698 1.00 91.50 217 SER A C 1
ATOM 1698 O O . SER A 1 217 ? 15.344 9.016 -19.889 1.00 91.50 217 SER A O 1
ATOM 1700 N N . PRO A 1 218 ? 14.261 7.805 -18.317 1.00 92.06 218 PRO A N 1
ATOM 1701 C CA . PRO A 1 218 ? 13.443 7.049 -19.262 1.00 92.06 218 PRO A CA 1
ATOM 1702 C C . PRO A 1 218 ? 12.592 7.985 -20.129 1.00 92.06 218 PRO A C 1
ATOM 1704 O O . PRO A 1 218 ? 12.252 9.092 -19.691 1.00 92.06 218 PRO A O 1
ATOM 1707 N N . ALA A 1 219 ? 12.207 7.542 -21.332 1.00 92.00 219 ALA A N 1
ATOM 1708 C CA . ALA A 1 219 ? 11.291 8.317 -22.178 1.00 92.00 219 ALA A CA 1
ATOM 1709 C C . ALA A 1 219 ? 9.911 8.485 -21.509 1.00 92.00 219 ALA A C 1
ATOM 1711 O O . ALA A 1 219 ? 9.255 9.517 -21.652 1.00 92.00 219 ALA A O 1
ATOM 1712 N N . SER A 1 220 ? 9.505 7.492 -20.717 1.00 92.88 220 SER A N 1
ATOM 1713 C CA . SER A 1 220 ? 8.316 7.508 -19.880 1.00 92.88 220 SER A CA 1
ATOM 1714 C C . SER A 1 220 ? 8.628 6.985 -18.477 1.00 92.88 220 SER A C 1
ATOM 1716 O O . SER A 1 220 ? 9.100 5.863 -18.301 1.00 92.88 220 SER A O 1
ATOM 1718 N N . LYS A 1 221 ? 8.335 7.803 -17.462 1.00 94.56 221 LYS A N 1
ATOM 1719 C CA . LYS A 1 221 ? 8.334 7.410 -16.049 1.00 94.56 221 LYS A CA 1
ATOM 1720 C C . LYS A 1 221 ? 6.892 7.364 -15.574 1.00 94.56 221 LYS A C 1
ATOM 1722 O O . LYS A 1 221 ? 6.148 8.333 -15.747 1.00 94.56 221 LYS A O 1
ATOM 1727 N N . SER A 1 222 ? 6.500 6.263 -14.961 1.00 94.56 222 SER A N 1
ATOM 1728 C CA . SER A 1 222 ? 5.155 6.119 -14.419 1.00 94.56 222 SER A CA 1
ATOM 1729 C C . SER A 1 222 ? 5.166 5.316 -13.132 1.00 94.56 222 SER A C 1
ATOM 1731 O O . SER A 1 222 ? 6.090 4.551 -12.863 1.00 94.56 222 SER A O 1
ATOM 1733 N N . ARG A 1 223 ? 4.121 5.494 -12.340 1.00 94.00 223 ARG A N 1
ATOM 1734 C CA . ARG A 1 223 ? 3.821 4.637 -11.202 1.00 94.00 223 ARG A CA 1
ATOM 1735 C C . ARG A 1 223 ? 2.431 4.057 -11.348 1.00 94.00 223 ARG A C 1
ATOM 1737 O O . ARG A 1 223 ? 1.548 4.733 -11.879 1.00 94.00 223 ARG A O 1
ATOM 1744 N N . ILE A 1 224 ? 2.235 2.842 -10.856 1.00 94.00 224 ILE A N 1
ATOM 1745 C CA . ILE A 1 224 ? 0.907 2.236 -10.761 1.00 94.00 224 ILE A CA 1
ATOM 1746 C C . ILE A 1 224 ? 0.611 1.960 -9.294 1.00 94.00 224 ILE A C 1
ATOM 1748 O O . ILE A 1 224 ? 1.408 1.341 -8.590 1.00 94.00 224 ILE A O 1
ATOM 1752 N N . ARG A 1 225 ? -0.537 2.455 -8.833 1.00 91.12 225 ARG A N 1
ATOM 1753 C CA . ARG A 1 225 ? -0.976 2.341 -7.440 1.00 91.12 225 ARG A CA 1
ATOM 1754 C C . ARG A 1 225 ? -2.493 2.362 -7.343 1.00 91.12 225 ARG A C 1
ATOM 1756 O O . ARG A 1 225 ? -3.174 2.850 -8.249 1.00 91.12 225 ARG A O 1
ATOM 1763 N N . THR A 1 226 ? -3.010 1.906 -6.207 1.00 90.88 226 THR A N 1
ATOM 1764 C CA . THR A 1 226 ? -4.378 2.249 -5.816 1.00 90.88 226 THR A CA 1
ATOM 1765 C C . THR A 1 226 ? -4.447 3.740 -5.492 1.00 90.88 226 THR A C 1
ATOM 1767 O O . THR A 1 226 ? -3.507 4.339 -4.960 1.00 90.88 226 THR A O 1
ATOM 1770 N N . THR A 1 227 ? -5.574 4.350 -5.817 1.00 87.69 227 THR A N 1
ATOM 1771 C CA . THR A 1 227 ? -5.944 5.677 -5.352 1.00 87.69 227 THR A CA 1
ATOM 1772 C C . THR A 1 227 ? -7.396 5.668 -4.902 1.00 87.69 227 THR A C 1
ATOM 1774 O O . THR A 1 227 ? -8.195 4.836 -5.333 1.00 87.69 227 THR A O 1
ATOM 1777 N N . THR A 1 228 ? -7.728 6.632 -4.058 1.00 85.69 228 THR A N 1
ATOM 1778 C CA . THR A 1 228 ? -9.092 6.917 -3.614 1.00 85.69 228 THR A CA 1
ATOM 1779 C C . THR A 1 228 ? -9.542 8.287 -4.117 1.00 85.69 228 THR A C 1
ATOM 1781 O O . THR A 1 228 ? -8.717 9.135 -4.469 1.00 85.69 228 THR A O 1
ATOM 1784 N N . HIS A 1 229 ? -10.857 8.518 -4.163 1.00 73.88 229 HIS A N 1
ATOM 1785 C CA . HIS A 1 229 ? -11.446 9.778 -4.642 1.00 73.88 229 HIS A CA 1
ATOM 1786 C C . HIS A 1 229 ? -11.151 10.987 -3.730 1.00 73.88 229 HIS A C 1
ATOM 1788 O O . HIS A 1 229 ? -11.373 12.141 -4.116 1.00 73.88 229 HIS A O 1
ATOM 1794 N N . ILE A 1 230 ? -10.649 10.755 -2.511 1.00 69.06 230 ILE A N 1
ATOM 1795 C CA . ILE A 1 230 ? -10.279 11.817 -1.576 1.00 69.06 230 ILE A CA 1
ATOM 1796 C C . ILE A 1 230 ? -8.951 12.436 -2.016 1.00 69.06 230 ILE A C 1
ATOM 1798 O O . ILE A 1 230 ? -7.888 12.140 -1.488 1.00 69.06 230 ILE A O 1
ATOM 1802 N N . CYS A 1 231 ? -9.011 13.355 -2.978 1.00 58.53 231 CYS A N 1
ATOM 1803 C CA . CYS A 1 231 ? -7.868 14.191 -3.365 1.00 58.53 231 CYS A CA 1
ATOM 1804 C C . CYS A 1 231 ? -7.841 15.546 -2.632 1.00 58.53 231 CYS A C 1
ATOM 1806 O O . CYS A 1 231 ? -6.950 16.360 -2.864 1.00 58.53 231 CYS A O 1
ATOM 1808 N N . ARG A 1 232 ? -8.813 15.818 -1.745 1.00 55.94 232 ARG A N 1
ATOM 1809 C CA . ARG A 1 232 ? -9.039 17.156 -1.159 1.00 55.94 232 ARG A CA 1
ATOM 1810 C C . ARG A 1 232 ? -7.932 17.642 -0.217 1.00 55.94 232 ARG A C 1
ATOM 1812 O O . ARG A 1 232 ? -7.857 18.839 0.041 1.00 55.94 232 ARG A O 1
ATOM 1819 N N . HIS A 1 233 ? -7.069 16.752 0.274 1.00 59.56 233 HIS A N 1
ATOM 1820 C CA . HIS A 1 233 ? -6.023 17.094 1.246 1.00 59.56 233 HIS A CA 1
ATOM 1821 C C . HIS A 1 233 ? -4.626 17.288 0.628 1.00 59.56 233 HIS A C 1
ATOM 1823 O O . HIS A 1 233 ? -3.644 17.362 1.361 1.00 59.56 233 HIS A O 1
ATOM 1829 N N . ASN A 1 234 ? -4.538 17.436 -0.704 1.00 53.75 234 ASN A N 1
ATOM 1830 C CA . ASN A 1 234 ? -3.341 17.867 -1.449 1.00 53.75 234 ASN A CA 1
ATOM 1831 C C . ASN A 1 234 ? -2.067 17.021 -1.254 1.00 53.75 234 ASN A C 1
ATOM 1833 O O . ASN A 1 234 ? -0.971 17.493 -1.554 1.00 53.75 234 ASN A O 1
ATOM 1837 N N . SER A 1 235 ? -2.183 15.773 -0.795 1.00 66.25 235 SER A N 1
ATOM 1838 C CA . SER A 1 235 ? -1.057 14.839 -0.765 1.00 66.25 235 SER A CA 1
ATOM 1839 C C . SER A 1 235 ? -1.177 13.842 -1.914 1.00 66.25 235 SER A C 1
ATOM 1841 O O . SER A 1 235 ? -2.147 13.089 -1.990 1.00 66.25 235 SER A O 1
ATOM 1843 N N . SER A 1 236 ? -0.187 13.839 -2.807 1.00 74.44 236 SER A N 1
ATOM 1844 C CA . SER A 1 236 ? -0.003 12.815 -3.847 1.00 74.44 236 SER A CA 1
ATOM 1845 C C . SER A 1 236 ? 0.867 11.647 -3.364 1.00 74.44 236 SER A C 1
ATOM 1847 O O . SER A 1 236 ? 1.369 10.861 -4.175 1.00 74.44 236 SER A O 1
ATOM 1849 N N . GLU A 1 237 ? 1.092 11.558 -2.050 1.00 83.31 237 GLU A N 1
ATOM 1850 C CA . GLU A 1 237 ? 1.933 10.533 -1.444 1.00 83.31 237 GLU A CA 1
ATOM 1851 C C . GLU A 1 237 ? 1.191 9.201 -1.318 1.00 83.31 237 GLU A C 1
ATOM 1853 O O . GLU A 1 237 ? 0.029 9.191 -0.895 1.00 83.31 237 GLU A O 1
ATOM 1858 N N . PRO A 1 238 ? 1.857 8.074 -1.628 1.00 84.62 238 PRO A N 1
ATOM 1859 C CA . PRO A 1 238 ? 1.263 6.750 -1.491 1.00 84.62 238 PRO A CA 1
ATOM 1860 C C . PRO A 1 238 ? 0.722 6.500 -0.079 1.00 84.62 238 PRO A C 1
ATOM 1862 O O . PRO A 1 238 ? 1.414 6.751 0.907 1.00 84.62 238 PRO A O 1
ATOM 1865 N N . PHE A 1 239 ? -0.501 5.974 0.012 1.00 90.50 239 PHE A N 1
ATOM 1866 C CA . PHE A 1 239 ? -1.180 5.564 1.251 1.00 90.50 239 PHE A CA 1
ATOM 1867 C C . PHE A 1 239 ? -1.605 6.688 2.205 1.00 90.50 239 PHE A C 1
ATOM 1869 O O . PHE A 1 239 ? -2.189 6.405 3.256 1.00 90.50 239 PHE A O 1
ATOM 1876 N N . PHE A 1 240 ? -1.337 7.961 1.892 1.00 92.25 240 PHE A N 1
ATOM 1877 C CA . PHE A 1 240 ? -1.712 9.068 2.778 1.00 92.25 240 PHE A CA 1
ATOM 1878 C C . PHE A 1 240 ? -3.234 9.175 2.932 1.00 92.25 240 PHE A C 1
ATOM 1880 O O . PHE A 1 240 ? -3.741 9.185 4.054 1.00 92.25 240 PHE A O 1
ATOM 1887 N N . ASN A 1 241 ? -3.970 9.212 1.818 1.00 91.88 241 ASN A N 1
ATOM 1888 C CA . ASN A 1 241 ? -5.427 9.377 1.831 1.00 91.88 241 ASN A CA 1
ATOM 1889 C C . ASN A 1 241 ? -6.125 8.143 2.410 1.00 91.88 241 ASN A C 1
ATOM 1891 O O . ASN A 1 241 ? -7.071 8.275 3.180 1.00 91.88 241 ASN A O 1
ATOM 1895 N N . GLU A 1 242 ? -5.610 6.952 2.120 1.00 93.75 242 GLU A N 1
ATOM 1896 C CA . GLU A 1 242 ? -6.117 5.695 2.664 1.00 93.75 242 GLU A CA 1
ATOM 1897 C C . GLU A 1 242 ? -5.887 5.610 4.176 1.00 93.75 242 GLU A C 1
ATOM 1899 O O . GLU A 1 242 ? -6.748 5.135 4.914 1.00 93.75 242 GLU A O 1
ATOM 1904 N N . THR A 1 243 ? -4.772 6.156 4.671 1.00 95.44 243 THR A N 1
ATOM 1905 C CA . THR A 1 243 ? -4.544 6.288 6.116 1.00 95.44 243 THR A CA 1
ATOM 1906 C C . THR A 1 243 ? -5.524 7.278 6.744 1.00 95.44 243 THR A C 1
ATOM 1908 O O . THR A 1 243 ? -6.049 7.006 7.821 1.00 95.44 243 THR A O 1
ATOM 1911 N N . LEU A 1 244 ? -5.816 8.407 6.087 1.00 94.56 244 LEU A N 1
ATOM 1912 C CA . LEU A 1 244 ? -6.822 9.358 6.575 1.00 94.56 244 LEU A CA 1
ATOM 1913 C C . LEU A 1 244 ? -8.223 8.737 6.627 1.00 94.56 244 LEU A C 1
ATOM 1915 O O . LEU A 1 244 ? -8.924 8.915 7.623 1.00 94.56 244 LEU A O 1
ATOM 1919 N N . LEU A 1 245 ? -8.613 7.995 5.590 1.00 94.69 245 LEU A N 1
ATOM 1920 C CA . LEU A 1 245 ? -9.872 7.254 5.529 1.00 94.69 245 LEU A CA 1
ATOM 1921 C C . LEU A 1 245 ? -9.987 6.244 6.675 1.00 94.69 245 LEU A C 1
ATOM 1923 O O . LEU A 1 245 ? -10.978 6.272 7.408 1.00 94.69 245 LEU A O 1
ATOM 1927 N N . ALA A 1 246 ? -8.944 5.436 6.882 1.00 96.69 246 ALA A N 1
ATOM 1928 C CA . ALA A 1 246 ? -8.893 4.447 7.953 1.00 96.69 246 ALA A CA 1
ATOM 1929 C C . ALA A 1 246 ? -8.950 5.096 9.342 1.00 96.69 246 ALA A C 1
ATOM 1931 O O . ALA A 1 246 ? -9.717 4.671 10.198 1.00 96.69 246 ALA A O 1
ATOM 1932 N N . LEU A 1 247 ? -8.200 6.176 9.574 1.00 96.31 247 LEU A N 1
ATOM 1933 C CA . LEU A 1 247 ? -8.280 6.938 10.824 1.00 96.31 247 LEU A CA 1
ATOM 1934 C C . LEU A 1 247 ? -9.680 7.531 11.037 1.00 96.31 247 LEU A C 1
ATOM 1936 O O . LEU A 1 247 ? -10.182 7.548 12.161 1.00 96.31 247 LEU A O 1
ATOM 1940 N N . SER A 1 248 ? -10.335 7.968 9.963 1.00 94.62 248 SER A N 1
ATOM 1941 C CA . SER A 1 248 ? -11.697 8.489 10.023 1.00 94.62 248 SER A CA 1
ATOM 1942 C C . SER A 1 248 ? -12.707 7.422 10.428 1.00 94.62 248 SER A C 1
ATOM 1944 O O . SER A 1 248 ? -13.509 7.645 11.339 1.00 94.62 248 SER A O 1
ATOM 1946 N N . LEU A 1 249 ? -12.605 6.231 9.844 1.00 94.69 249 LEU A N 1
ATOM 1947 C CA . LEU A 1 249 ? -13.427 5.087 10.215 1.00 94.69 249 LEU A CA 1
ATOM 1948 C C . LEU A 1 249 ? -13.115 4.584 11.639 1.00 94.69 249 LEU A C 1
ATOM 1950 O O . LEU A 1 249 ? -14.032 4.280 12.397 1.00 94.69 249 LEU A O 1
ATOM 1954 N N . ALA A 1 250 ? -11.852 4.605 12.073 1.00 95.56 250 ALA A N 1
ATOM 1955 C CA . ALA A 1 250 ? -11.479 4.260 13.448 1.00 95.56 250 ALA A CA 1
ATOM 1956 C C . ALA A 1 250 ? -12.174 5.158 14.482 1.00 95.56 250 ALA A C 1
ATOM 1958 O O . ALA A 1 250 ? -12.655 4.676 15.510 1.00 95.56 250 ALA A O 1
ATOM 1959 N N . THR A 1 251 ? -12.267 6.466 14.211 1.00 93.06 251 THR A N 1
ATOM 1960 C CA . THR A 1 251 ? -13.011 7.376 15.095 1.00 93.06 251 THR A CA 1
ATOM 1961 C C . THR A 1 251 ? -14.507 7.083 15.107 1.00 93.06 251 THR A C 1
ATOM 1963 O O . THR A 1 251 ? -15.113 7.177 16.170 1.00 93.06 251 THR A O 1
ATOM 1966 N N . HIS A 1 252 ? -15.086 6.659 13.977 1.00 91.06 252 HIS A N 1
ATOM 1967 C CA . HIS A 1 252 ? -16.488 6.247 13.907 1.00 91.06 252 HIS A CA 1
ATOM 1968 C C . HIS A 1 252 ? -16.757 5.038 14.817 1.00 91.06 252 HIS A C 1
ATOM 1970 O O . HIS A 1 252 ? -17.633 5.123 15.677 1.00 91.06 252 HIS A O 1
ATOM 1976 N N . PHE A 1 253 ? -15.955 3.969 14.712 1.00 89.81 253 PHE A N 1
ATOM 1977 C CA . PHE A 1 253 ? -16.076 2.790 15.586 1.00 89.81 253 PHE A CA 1
ATOM 1978 C C . PHE A 1 253 ? -15.965 3.146 17.070 1.00 89.81 253 PHE A C 1
ATOM 1980 O O . PHE A 1 253 ? -16.713 2.645 17.905 1.00 89.81 253 PHE A O 1
ATOM 1987 N N . CYS A 1 254 ? -15.059 4.062 17.408 1.00 86.38 254 CYS A N 1
ATOM 1988 C CA . CYS A 1 254 ? -14.883 4.494 18.787 1.00 86.38 254 CYS A CA 1
ATOM 1989 C C . CYS A 1 254 ? -16.045 5.346 19.333 1.00 86.38 254 CYS A C 1
ATOM 1991 O O . CYS A 1 254 ? -16.219 5.397 20.551 1.00 86.38 254 CYS A O 1
ATOM 1993 N N . MET A 1 255 ? -16.782 6.053 18.468 1.00 82.75 255 MET A N 1
ATOM 1994 C CA . MET A 1 255 ? -17.834 7.001 18.860 1.00 82.75 255 MET A CA 1
ATOM 1995 C C . MET A 1 255 ? -19.236 6.392 18.860 1.00 82.75 255 MET A C 1
ATOM 1997 O O . MET A 1 255 ? -20.024 6.731 19.740 1.00 82.75 255 MET A O 1
ATOM 2001 N N . ASN A 1 256 ? -19.545 5.523 17.897 1.00 75.62 256 ASN A N 1
ATOM 2002 C CA . ASN A 1 256 ? -20.917 5.065 17.661 1.00 75.62 256 ASN A CA 1
ATOM 2003 C C . ASN A 1 256 ? -21.194 3.641 18.168 1.00 75.62 256 ASN A C 1
ATOM 2005 O O . ASN A 1 256 ? -22.355 3.261 18.272 1.00 75.62 256 ASN A O 1
ATOM 2009 N N . GLY A 1 257 ? -20.164 2.880 18.565 1.00 63.88 257 GLY A N 1
ATOM 2010 C CA . GLY A 1 257 ? -20.341 1.479 18.957 1.00 63.88 257 GLY A CA 1
ATOM 2011 C C . GLY A 1 257 ? -20.904 0.621 17.816 1.00 63.88 257 GLY A C 1
ATOM 2012 O O . GLY A 1 257 ? -20.864 1.030 16.657 1.00 63.88 257 GLY A O 1
ATOM 2013 N N . ASP A 1 258 ? -21.388 -0.576 18.158 1.00 55.88 258 ASP A N 1
ATOM 2014 C CA . ASP A 1 258 ? -21.961 -1.575 17.242 1.00 55.88 258 ASP A CA 1
ATOM 2015 C C . ASP A 1 258 ? -23.311 -1.085 16.673 1.00 55.88 258 ASP A C 1
ATOM 2017 O O . ASP A 1 258 ? -24.399 -1.453 17.120 1.00 55.88 258 ASP A O 1
ATOM 2021 N N . ASP A 1 259 ? -23.235 -0.141 15.741 1.00 55.19 259 ASP A N 1
ATOM 2022 C CA . ASP A 1 259 ? -24.384 0.496 15.112 1.00 55.19 259 ASP A CA 1
ATOM 2023 C C . ASP A 1 259 ? -24.886 -0.338 13.916 1.00 55.19 259 ASP A C 1
ATOM 2025 O O . ASP A 1 259 ? -24.159 -1.139 13.319 1.00 55.19 259 ASP A O 1
ATOM 2029 N N . GLN A 1 260 ? -26.147 -0.146 13.521 1.00 49.56 260 GLN A N 1
ATOM 2030 C CA . GLN A 1 260 ? -26.764 -0.864 12.392 1.00 49.56 260 GLN A CA 1
ATOM 2031 C C . GLN A 1 260 ? -26.010 -0.661 11.059 1.00 49.56 260 GLN A C 1
ATOM 2033 O O . GLN A 1 260 ? -26.133 -1.490 10.155 1.00 49.56 260 GLN A O 1
ATOM 2038 N N . SER A 1 261 ? -25.173 0.381 10.969 1.00 53.84 261 SER A N 1
ATOM 2039 C CA . SER A 1 261 ? -24.258 0.675 9.858 1.00 53.84 261 SER A CA 1
ATOM 2040 C C . SER A 1 261 ? -23.278 -0.460 9.545 1.00 53.84 261 SER A C 1
ATOM 2042 O O . SER A 1 261 ? -22.917 -0.639 8.382 1.00 53.84 261 SER A O 1
ATOM 2044 N N . ALA A 1 262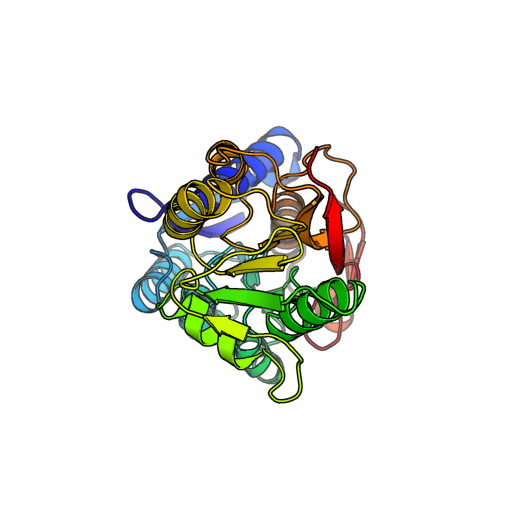 ? -22.906 -1.287 10.530 1.00 56.81 262 ALA A N 1
ATOM 2045 C CA . ALA A 1 262 ? -22.039 -2.446 10.311 1.00 56.81 262 ALA A CA 1
ATOM 2046 C C . ALA A 1 262 ? -22.689 -3.507 9.400 1.00 56.81 262 ALA A C 1
ATOM 2048 O O . ALA A 1 262 ? -21.987 -4.226 8.688 1.00 56.81 262 ALA A O 1
ATOM 2049 N N . LYS A 1 263 ? -24.030 -3.583 9.365 1.00 61.81 263 LYS A N 1
ATOM 2050 C CA . LYS A 1 263 ? -24.762 -4.486 8.457 1.00 61.81 263 LYS A CA 1
ATOM 2051 C C . LYS A 1 263 ? -24.839 -3.950 7.032 1.00 61.81 263 LYS A C 1
ATOM 2053 O O . LYS A 1 263 ? -24.817 -4.740 6.094 1.00 61.81 263 LYS A O 1
ATOM 2058 N N . GLU A 1 264 ? -24.936 -2.632 6.880 1.00 69.31 264 GLU A N 1
ATOM 2059 C CA . GLU A 1 264 ? -25.001 -1.969 5.572 1.00 69.31 264 GLU A CA 1
ATOM 2060 C C . GLU A 1 264 ? -23.614 -1.654 4.997 1.00 69.31 264 GLU A C 1
ATOM 2062 O O . GLU A 1 264 ? -23.518 -1.294 3.830 1.00 69.31 264 GLU A O 1
ATOM 2067 N N . LYS A 1 265 ? -22.547 -1.812 5.798 1.00 83.88 265 LYS A N 1
ATOM 2068 C CA . LYS A 1 265 ? -21.146 -1.531 5.436 1.00 83.88 265 LYS A CA 1
ATOM 2069 C C . LYS A 1 265 ? -20.926 -0.101 4.920 1.00 83.88 265 LYS A C 1
ATOM 2071 O O . LYS A 1 265 ? -20.002 0.164 4.154 1.00 83.88 265 LYS A O 1
ATOM 2076 N N . ASN A 1 266 ? -21.754 0.824 5.407 1.00 89.81 266 ASN A N 1
ATOM 2077 C CA . ASN A 1 266 ? -21.755 2.236 5.047 1.00 89.81 266 ASN A CA 1
ATOM 2078 C C . ASN A 1 266 ? -21.528 3.082 6.296 1.00 89.81 266 ASN A C 1
ATOM 2080 O O . ASN A 1 266 ? -22.356 3.112 7.206 1.00 89.81 266 ASN A O 1
ATOM 2084 N N . PHE A 1 267 ? -20.413 3.803 6.338 1.00 90.62 267 PHE A N 1
ATOM 2085 C CA . PHE A 1 267 ? -19.997 4.556 7.514 1.00 90.62 267 PHE A CA 1
ATOM 2086 C C . PHE A 1 267 ? -19.977 6.046 7.209 1.00 90.62 267 PHE A C 1
ATOM 2088 O O . PHE A 1 267 ? -19.238 6.507 6.342 1.00 90.62 267 PHE A O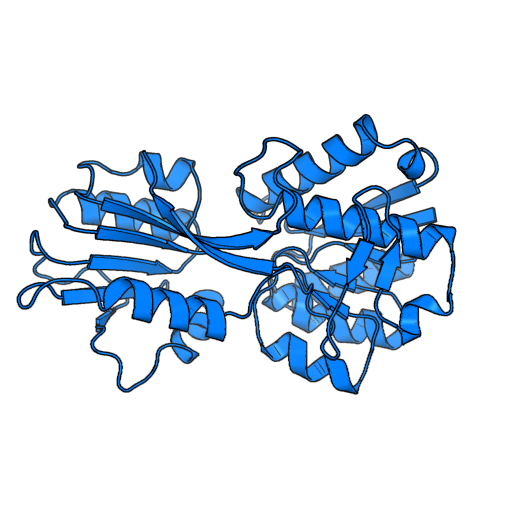 1
ATOM 2095 N N . ASN A 1 268 ? -20.760 6.825 7.952 1.00 90.12 268 ASN A N 1
ATOM 2096 C CA . ASN A 1 268 ? -20.679 8.279 7.885 1.00 90.12 268 ASN A CA 1
ATOM 2097 C C . ASN A 1 268 ? -19.506 8.758 8.751 1.00 90.12 268 ASN A C 1
ATOM 2099 O O . ASN A 1 268 ? -19.559 8.677 9.985 1.00 90.12 268 ASN A O 1
ATOM 2103 N N . THR A 1 269 ? -18.430 9.214 8.111 1.00 90.69 269 THR A N 1
ATOM 2104 C CA . THR A 1 269 ? -17.222 9.693 8.787 1.00 90.69 269 THR A CA 1
ATOM 2105 C C . THR A 1 269 ? -16.980 11.174 8.497 1.00 90.69 269 THR A C 1
ATOM 2107 O O . THR A 1 269 ? -17.617 11.783 7.639 1.00 90.69 269 THR A O 1
ATOM 2110 N N . TYR A 1 270 ? -16.025 11.796 9.194 1.00 86.94 270 TYR A N 1
ATOM 2111 C CA . TYR A 1 270 ? -15.704 13.212 8.958 1.00 86.94 270 TYR A CA 1
ATOM 2112 C C . TYR A 1 270 ? -15.096 13.489 7.568 1.00 86.94 270 TYR A C 1
ATOM 2114 O O . TYR A 1 270 ? -14.934 14.650 7.195 1.00 86.94 270 TYR A O 1
ATOM 2122 N N . LEU A 1 271 ? -14.746 12.443 6.812 1.00 89.69 271 LEU A N 1
ATOM 2123 C CA . LEU A 1 271 ? -14.281 12.533 5.425 1.00 89.69 271 LEU A CA 1
ATOM 2124 C C . LEU A 1 271 ? -15.386 12.247 4.400 1.00 89.69 271 LEU A C 1
ATOM 2126 O O . LEU A 1 271 ? -15.115 12.275 3.203 1.00 89.69 271 LEU A O 1
ATOM 2130 N N . GLY A 1 272 ? -16.622 12.032 4.856 1.00 89.50 272 GLY A N 1
ATOM 2131 C CA . GLY A 1 272 ? -17.763 11.674 4.025 1.00 89.50 272 GLY A CA 1
ATOM 2132 C C . GLY A 1 272 ? -18.244 10.251 4.286 1.00 89.50 272 GLY A C 1
ATOM 2133 O O . GLY A 1 272 ? -17.821 9.587 5.235 1.00 89.50 272 GLY A O 1
ATOM 2134 N N . ILE A 1 273 ? -19.163 9.800 3.437 1.00 90.50 273 ILE A N 1
ATOM 2135 C CA . ILE A 1 273 ? -19.665 8.429 3.468 1.00 90.50 273 ILE A CA 1
ATOM 2136 C C . ILE A 1 273 ? -18.565 7.510 2.937 1.00 90.50 273 ILE A C 1
ATOM 2138 O O . ILE A 1 273 ? -17.985 7.769 1.883 1.00 90.50 273 ILE A O 1
ATOM 2142 N N . GLN A 1 274 ? -18.268 6.454 3.687 1.00 93.19 274 GLN A N 1
ATOM 2143 C CA . GLN A 1 274 ? -17.391 5.378 3.257 1.00 93.19 274 GLN A CA 1
ATOM 2144 C C . GLN A 1 274 ? -18.209 4.106 3.068 1.00 93.19 274 GLN A C 1
ATOM 2146 O O . GLN A 1 274 ? -18.721 3.560 4.045 1.00 93.19 274 GLN A O 1
ATOM 2151 N N . GLU A 1 275 ? -18.315 3.653 1.822 1.00 92.50 275 GLU A N 1
ATOM 2152 C CA . GLU A 1 275 ? -19.039 2.439 1.446 1.00 92.50 275 GLU A CA 1
ATOM 2153 C C . GLU A 1 275 ? -18.046 1.302 1.208 1.00 92.50 275 GLU A C 1
ATOM 2155 O O . GLU A 1 275 ? -17.031 1.470 0.517 1.00 92.50 275 GLU A O 1
ATOM 2160 N N . PHE A 1 276 ? -18.333 0.143 1.792 1.00 92.50 276 PHE A N 1
ATOM 2161 C CA . PHE A 1 276 ? -17.550 -1.068 1.603 1.00 92.50 276 PHE A CA 1
ATOM 2162 C C . PHE A 1 276 ? -18.403 -2.162 0.974 1.00 92.50 276 PHE A C 1
ATOM 2164 O O . PHE A 1 276 ? -19.580 -2.324 1.292 1.00 92.50 276 PHE A O 1
ATOM 2171 N N . ASP A 1 277 ? -17.796 -2.938 0.082 1.00 90.00 277 ASP A N 1
ATOM 2172 C CA . ASP A 1 277 ? -18.470 -4.073 -0.531 1.00 90.00 277 ASP A CA 1
ATOM 2173 C C . ASP A 1 277 ? -18.639 -5.248 0.452 1.00 90.00 277 ASP A C 1
ATOM 2175 O O . ASP A 1 277 ? -18.213 -5.228 1.612 1.00 90.00 277 ASP A O 1
ATOM 2179 N N . GLN A 1 278 ? -19.260 -6.329 -0.019 1.00 85.38 278 GLN A N 1
ATOM 2180 C CA . GLN A 1 278 ? -19.468 -7.534 0.787 1.00 85.38 278 GLN A CA 1
ATOM 2181 C C . GLN A 1 278 ? -18.163 -8.171 1.299 1.00 85.38 278 GLN A C 1
ATOM 2183 O O . GLN A 1 278 ? -18.203 -8.878 2.303 1.00 85.38 278 GLN A O 1
ATOM 2188 N N . PHE A 1 279 ? -17.021 -7.875 0.677 1.00 84.88 279 PHE A N 1
ATOM 2189 C CA . PHE A 1 279 ? -15.685 -8.333 1.058 1.00 84.88 279 PHE A CA 1
ATOM 2190 C C . PHE A 1 279 ? -14.897 -7.276 1.846 1.00 84.88 279 PHE A C 1
ATOM 2192 O O . PHE A 1 279 ? -13.688 -7.411 2.022 1.00 84.88 279 PHE A O 1
ATOM 2199 N N . ASN A 1 280 ? -15.580 -6.231 2.327 1.00 88.94 280 ASN A N 1
ATOM 2200 C CA . ASN A 1 280 ? -14.997 -5.114 3.061 1.00 88.94 280 ASN A CA 1
ATOM 2201 C C . ASN A 1 280 ? -13.910 -4.353 2.281 1.00 88.94 280 ASN A C 1
ATOM 2203 O O . ASN A 1 280 ? -12.992 -3.774 2.879 1.00 88.94 280 ASN A O 1
ATOM 2207 N N . PHE A 1 281 ? -14.019 -4.310 0.949 1.00 91.31 281 PHE A N 1
ATOM 2208 C CA . PHE A 1 281 ? -13.225 -3.401 0.129 1.00 91.31 281 PHE A CA 1
ATOM 2209 C C . PHE A 1 281 ? -13.903 -2.067 -0.009 1.00 91.31 281 PHE A C 1
ATOM 2211 O O . PHE A 1 281 ? -15.083 -1.974 -0.337 1.00 91.31 281 PHE A O 1
ATOM 2218 N N . TYR A 1 282 ? -13.109 -1.026 0.194 1.00 92.56 282 TYR A N 1
ATOM 2219 C CA . TYR A 1 282 ? -13.559 0.329 -0.020 1.00 92.56 282 TYR A CA 1
ATOM 2220 C C . TYR A 1 282 ? -13.971 0.535 -1.485 1.00 92.56 282 TYR A C 1
ATOM 2222 O O . TYR A 1 282 ? -13.149 0.358 -2.397 1.00 92.56 282 TYR A O 1
ATOM 2230 N N . GLY A 1 283 ? -15.236 0.906 -1.700 1.00 89.44 283 GLY A N 1
ATOM 2231 C CA . GLY A 1 283 ? -15.864 0.971 -3.022 1.00 89.44 283 GLY A CA 1
ATOM 2232 C C . GLY A 1 283 ? -15.190 1.967 -3.964 1.00 89.44 283 GLY A C 1
ATOM 2233 O O . GLY A 1 283 ? -14.992 1.676 -5.142 1.00 89.44 283 GLY A O 1
ATOM 2234 N N . ASP A 1 284 ? -14.709 3.086 -3.423 1.00 89.06 284 ASP A N 1
ATOM 2235 C CA . ASP A 1 284 ? -14.094 4.158 -4.211 1.00 89.06 284 ASP A CA 1
ATOM 2236 C C . ASP A 1 284 ? -12.568 4.050 -4.337 1.00 89.06 284 ASP A C 1
ATOM 2238 O O . ASP A 1 284 ? -11.859 5.050 -4.498 1.00 89.06 284 ASP A O 1
ATOM 2242 N N . SER A 1 285 ? -12.044 2.830 -4.244 1.00 90.31 285 SER A N 1
ATOM 2243 C CA . SER A 1 285 ? -10.659 2.520 -4.592 1.00 90.31 285 SER A CA 1
ATOM 2244 C C . SER A 1 285 ? -10.558 2.127 -6.069 1.00 90.31 285 SER A C 1
ATOM 2246 O O . SER A 1 285 ? -11.338 1.309 -6.563 1.00 90.31 285 SER A O 1
ATOM 2248 N N . TYR A 1 286 ? -9.575 2.658 -6.795 1.00 91.56 286 TYR A N 1
ATOM 2249 C CA . TYR A 1 286 ? -9.304 2.287 -8.190 1.00 91.56 286 TYR A CA 1
ATOM 2250 C C . TYR A 1 286 ? -7.811 2.364 -8.520 1.00 91.56 286 TYR A C 1
ATOM 2252 O O . TYR A 1 286 ? -7.045 3.047 -7.842 1.00 91.56 286 TYR A O 1
ATOM 2260 N N . LEU A 1 287 ? -7.383 1.623 -9.545 1.00 93.00 287 LEU A N 1
ATOM 2261 C CA . LEU A 1 287 ? -5.996 1.619 -10.016 1.00 93.00 287 LEU A CA 1
ATOM 2262 C C . LEU A 1 287 ? -5.785 2.707 -11.063 1.00 93.00 287 LEU A C 1
ATOM 2264 O O . LEU A 1 287 ? -6.627 2.907 -11.941 1.00 93.00 287 LEU A O 1
ATOM 2268 N N . ILE A 1 288 ? -4.644 3.386 -10.975 1.00 92.56 288 ILE A N 1
ATOM 2269 C CA . ILE A 1 288 ? -4.224 4.391 -11.951 1.00 92.56 288 ILE A CA 1
ATOM 2270 C C . ILE A 1 288 ? -2.764 4.195 -12.342 1.00 92.56 288 ILE A C 1
ATOM 2272 O O . ILE A 1 288 ? -1.936 3.845 -11.503 1.00 92.56 288 ILE A O 1
ATOM 2276 N N . GLU A 1 289 ? -2.444 4.498 -13.600 1.00 93.44 289 GLU A N 1
ATOM 2277 C CA . GLU A 1 289 ? -1.086 4.833 -14.025 1.00 93.44 289 GLU A CA 1
ATOM 2278 C C . GLU A 1 289 ? -0.897 6.355 -13.947 1.00 93.44 289 GLU A C 1
ATOM 2280 O O . GLU A 1 289 ? -1.549 7.119 -14.662 1.00 93.44 289 GLU A O 1
ATOM 2285 N N . GLU A 1 290 ? 0.007 6.814 -13.086 1.00 91.50 290 GLU A N 1
ATOM 2286 C CA . GLU A 1 290 ? 0.346 8.229 -12.940 1.00 91.50 290 GLU A CA 1
ATOM 2287 C C . GLU A 1 290 ? 1.721 8.500 -13.557 1.00 91.50 290 GLU A C 1
ATOM 2289 O O . GLU A 1 290 ? 2.722 7.893 -13.173 1.00 91.50 290 GLU A O 1
ATOM 2294 N N . LYS A 1 291 ? 1.783 9.432 -14.514 1.00 91.50 291 LYS A N 1
ATOM 2295 C CA . LYS A 1 291 ? 3.049 9.850 -15.130 1.00 91.50 291 LYS A CA 1
ATOM 2296 C C . LYS A 1 291 ? 3.839 10.738 -14.173 1.00 91.50 291 LYS A C 1
ATOM 2298 O O . LYS A 1 291 ? 3.329 11.755 -13.705 1.00 91.50 291 LYS A O 1
ATOM 2303 N N . ILE A 1 292 ? 5.102 10.390 -13.954 1.00 89.06 292 ILE A N 1
ATOM 2304 C CA . ILE A 1 292 ? 6.028 11.164 -13.127 1.00 89.06 292 ILE A CA 1
ATOM 2305 C C . ILE A 1 292 ? 6.762 12.166 -14.018 1.00 89.06 292 ILE A C 1
ATOM 2307 O O . ILE A 1 292 ? 7.375 11.782 -15.016 1.00 89.06 292 ILE A O 1
ATOM 2311 N N . LYS A 1 293 ? 6.676 13.451 -13.659 1.00 77.69 293 LYS A N 1
ATOM 2312 C CA . LYS A 1 293 ? 7.408 14.533 -14.332 1.00 77.69 293 LYS A CA 1
ATOM 2313 C C . LYS A 1 293 ? 8.890 14.466 -13.969 1.00 77.69 293 LYS A C 1
ATOM 2315 O O . LYS A 1 293 ? 9.213 14.237 -12.787 1.00 77.69 293 LYS A O 1
#

Sequence (293 aa):
MKVGLAIALGSDSNHHSRTFIRAVNYSLDKFSCFRNVSLKIVNDKKNSEGGVIAAKELLQWGAQVVVGHFSSIAAISAIPVYIDADIPLLLPASTSSLIDEFNPISNNIFRYQKTNESLISYCVDACKTQHAEGRTYFLIQDNEYGNMMMMHIPSLSDVCVIRSLPGRINKRDTFVVIGYSNFAAKIINQLTEFQIEKLILIDDADNPDVWKECLLSPASKSRIRTTTHICRHNSSEPFFNETLLALSLATHFCMNGDDQSAKEKNFNTYLGIQEFDQFNFYGDSYLIEEKIK

InterPro domains:
  IPR028082 Periplasmic binding protein-like I 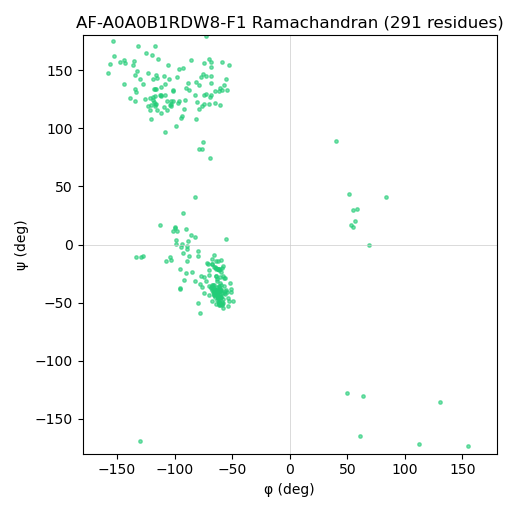[SSF53822] (2-211)

Foldseek 3Di:
DEEEEEEADDPLDDPVNVLLVVLVVCCCVPPPLCVPYDYDYAHLSLALVSLCVSLVVSVVVPHQEYEDDLRLRSVLNNVVSCLVVVHAYQYLHHAAPSLLVCLVVDLRYAYAFHHLLQQLVVVLVVVVVADDPEAEEEAFAPDPQSVSSVVNHDPPGRHHYHPADDPDHDQAYEYEYYDACVVLLVRQLVNLVDAHAEYEYERNNPDPVSVVSRPHDHVWYKYKTKDFPPCPVVDPDPSSVSSNVRVQVSSQCVPPPPDPCSVQQWTQGPSGIFHADSSNYTPRIDMDIGTDD

Solvent-accessible surface area (backbone atoms only — not comparable to full-atom values): 15550 Å² total; per-residue (Å²): 80,37,41,21,33,34,38,31,46,78,96,57,40,52,72,59,42,53,34,47,53,49,32,52,52,49,45,60,74,74,36,77,82,44,78,65,47,47,75,47,80,36,55,14,59,58,29,47,69,29,11,37,51,29,41,52,53,33,53,76,73,54,38,63,26,36,40,36,28,50,34,39,54,9,33,59,47,18,46,62,62,30,59,80,66,73,34,36,37,27,22,28,52,26,28,56,63,74,56,60,72,45,44,89,79,39,89,47,53,37,31,46,39,59,33,47,50,59,52,42,47,51,51,53,58,70,54,70,80,62,65,100,83,40,56,40,32,40,40,33,41,97,44,74,69,26,53,57,55,54,74,41,55,62,92,87,51,91,56,46,79,36,77,63,85,67,99,72,84,51,54,58,24,30,40,37,40,37,32,49,40,72,57,38,24,58,48,39,33,61,57,17,77,42,66,30,32,36,39,34,26,31,63,66,20,60,40,80,71,30,65,67,38,45,73,36,79,44,78,36,41,34,35,42,46,64,45,58,82,69,61,88,81,78,68,92,54,74,51,30,55,34,37,44,52,36,54,33,49,46,52,40,55,64,72,64,53,99,44,77,43,72,80,68,35,44,44,80,31,96,86,43,79,45,48,34,46,100,73,29,37,40,64,63,41,46,78,45,79,47,77,58,130

pLDDT: mean 90.3, std 9.34, range [49.56, 98.75]

Organism: NCBI:txid1076549

Radius of gyration: 19.47 Å; Cα contacts (8 Å, |Δi|>4): 584; chains: 1; bounding box: 50×36×58 Å

Secondary structure (DSSP, 8-state):
-EEEEEE--GGG--HHHHHHHHHHHHHHHH-GGGGG-EEEEEE-TTSHHHHHHHHHHHHHHT-SEEEE--SHHHHHHHHHHHHHTT--EEESS---GGGGGGTTT-S-EEE-SPPHHHHHHHHHHHHTTS-TTPPEEEEE-SSHHHHHHHTTS-TTSSEEEESS--S---TT-EEEEES-HHHHHHHHHHHTTS--SEEEEEGGG--HHHHTT-SS--SEEEEEEEEES--TT---STTHHHHHHHHHHHHHHHHH-S-THHHHTEEEETTEEEEB-TT-BBTTEEEEEEE--

Nearest PDB structures (foldseek):
  3ip9-assembly1_A  TM=7.807E-01  e=2.372E-11  Agrobacterium fabrum str. C58
  3ipc-assembly1_A  TM=7.851E-01  e=3.999E-11  Agrobacterium fabrum str. C58
  2lbp-assembly1_A  TM=5.970E-01  e=2.372E-11  Escherichia coli
  1usg-assembly1_A  TM=4.850E-01  e=1.407E-11  Escherichia coli
  4m88-assembly1_A  TM=6.744E-01  e=1.518E-07  Verminephrobacter eiseniae EF01-2